Protein AF-A0A8T3YHL1-F1 (afdb_monomer_lite)

Foldseek 3Di:
DDDDDDPPDDPDPDDPDDQLLVQLLVVVVVVDDLVVSLVVVVVVPDDNVSNVVSVVVNVVVVPPPPPPDPPPDDDDDDDDDDDDPDDDDDPPPPDDPPPPDPDPPPPPPPPDDDPPDPPDPPPPCPPPPPVDPPVPPVCPPPPPPPDPPPVVVVVVVVVVVVVVVVVVVVVVVVVVVVVVVVVVVVVVVVVVVVVVVVVVVVVVVVVVVVVVVVVVVVVVVVVVVVVVVVVVVVVVVVVVVVVVVVVVVVVVVVVVVVVVD

Structure (mmCIF, N/CA/C/O backbone):
data_AF-A0A8T3YHL1-F1
#
_entry.id   AF-A0A8T3YHL1-F1
#
loop_
_atom_site.group_PDB
_atom_site.id
_atom_site.type_symbol
_atom_site.label_atom_id
_atom_site.label_alt_id
_atom_site.label_comp_id
_atom_site.label_asym_id
_atom_site.label_entity_id
_atom_site.label_seq_id
_atom_site.pdbx_PDB_ins_code
_atom_site.Cartn_x
_atom_site.Cartn_y
_atom_site.Cartn_z
_atom_site.occupancy
_atom_site.B_iso_or_equiv
_atom_site.auth_seq_id
_atom_site.auth_comp_id
_atom_site.auth_asym_id
_atom_site.auth_atom_id
_atom_site.pdbx_PDB_model_num
ATOM 1 N N . MET A 1 1 ? 35.810 38.792 -7.020 1.00 48.41 1 MET A N 1
ATOM 2 C CA . MET A 1 1 ? 36.649 37.622 -6.676 1.00 48.41 1 MET A CA 1
ATOM 3 C C . MET A 1 1 ? 35.893 36.828 -5.615 1.00 48.41 1 MET A C 1
ATOM 5 O O . MET A 1 1 ? 35.831 37.263 -4.473 1.00 48.41 1 MET A O 1
ATOM 9 N N . VAL A 1 2 ? 35.171 35.777 -6.015 1.00 53.72 2 VAL A N 1
ATOM 10 C CA . VAL A 1 2 ? 34.224 35.053 -5.144 1.00 53.72 2 VAL A CA 1
ATOM 11 C C . VAL A 1 2 ? 34.954 33.883 -4.487 1.00 53.72 2 VAL A C 1
ATOM 13 O O . VAL A 1 2 ? 35.505 33.025 -5.171 1.00 53.72 2 VAL A O 1
ATOM 16 N N . LYS A 1 3 ? 35.004 33.889 -3.153 1.00 55.12 3 LYS A N 1
ATOM 17 C CA . LYS A 1 3 ? 35.671 32.880 -2.323 1.00 55.12 3 LYS A CA 1
ATOM 18 C C . LYS A 1 3 ? 34.711 31.698 -2.152 1.00 55.12 3 LYS A C 1
ATOM 20 O O . LYS A 1 3 ? 33.759 31.793 -1.387 1.00 55.12 3 LYS A O 1
ATOM 25 N N . ILE A 1 4 ? 34.928 30.615 -2.895 1.00 61.75 4 ILE A N 1
ATOM 26 C CA . ILE A 1 4 ? 34.157 29.372 -2.748 1.00 61.75 4 ILE A CA 1
ATOM 27 C C . ILE A 1 4 ? 34.717 28.621 -1.527 1.00 61.75 4 ILE A C 1
ATOM 29 O O . ILE A 1 4 ? 35.906 28.287 -1.534 1.00 61.75 4 ILE A O 1
ATOM 33 N N . PRO A 1 5 ? 33.927 28.372 -0.466 1.00 63.72 5 PRO A N 1
ATOM 34 C CA . PRO A 1 5 ? 34.389 27.592 0.673 1.00 63.72 5 PRO A CA 1
ATOM 35 C C . PRO A 1 5 ? 34.528 26.121 0.266 1.00 63.72 5 PRO A C 1
ATOM 37 O O . PRO A 1 5 ? 33.555 25.442 -0.056 1.00 63.72 5 PRO A O 1
ATOM 40 N N . PHE A 1 6 ? 35.765 25.633 0.273 1.00 59.28 6 PHE A N 1
ATOM 41 C CA . PHE A 1 6 ? 36.099 24.228 0.071 1.00 59.28 6 PHE A CA 1
ATOM 42 C C . PHE A 1 6 ? 35.719 23.453 1.344 1.00 59.28 6 PHE A C 1
ATOM 44 O O . PHE A 1 6 ? 36.400 23.548 2.367 1.00 59.28 6 PHE A O 1
ATOM 51 N N . PHE A 1 7 ? 34.606 22.717 1.304 1.00 64.81 7 PHE A N 1
ATOM 52 C CA . PHE A 1 7 ? 34.182 21.817 2.379 1.00 64.81 7 PHE A CA 1
ATOM 53 C C . PHE A 1 7 ? 35.122 20.599 2.417 1.00 64.81 7 PHE A C 1
ATOM 55 O O . PHE A 1 7 ? 34.924 19.595 1.735 1.00 64.81 7 PHE A O 1
ATOM 62 N N . GLY A 1 8 ? 36.204 20.717 3.189 1.00 51.03 8 GLY A N 1
ATOM 63 C CA . GLY A 1 8 ? 37.138 19.630 3.464 1.00 51.03 8 GLY A CA 1
ATOM 64 C C . GLY A 1 8 ? 36.522 18.623 4.431 1.00 51.03 8 GLY A C 1
ATOM 65 O O . GLY A 1 8 ? 36.625 18.784 5.646 1.00 51.03 8 GLY A O 1
ATOM 66 N N . GLY A 1 9 ? 35.886 17.581 3.893 1.00 59.66 9 GLY A N 1
ATOM 67 C CA . GLY A 1 9 ? 35.421 16.436 4.672 1.00 59.66 9 GLY A CA 1
ATOM 68 C C . GLY A 1 9 ? 36.598 15.743 5.359 1.00 59.66 9 GLY A C 1
ATOM 69 O O . GLY A 1 9 ? 37.463 15.162 4.700 1.00 59.66 9 GLY A O 1
ATOM 70 N N . LYS A 1 10 ? 36.639 15.815 6.694 1.00 55.50 10 LYS A N 1
ATOM 71 C CA . LYS A 1 10 ? 37.531 15.002 7.523 1.00 55.50 10 LYS A CA 1
ATOM 72 C C . LYS A 1 10 ? 37.245 13.533 7.210 1.00 55.50 10 LYS A C 1
ATOM 74 O O . LYS A 1 10 ? 36.166 13.037 7.510 1.00 55.50 10 LYS A O 1
ATOM 79 N N . LYS A 1 11 ? 38.211 12.841 6.604 1.00 54.97 11 LYS A N 1
ATOM 80 C CA . LYS A 1 11 ? 38.193 11.381 6.48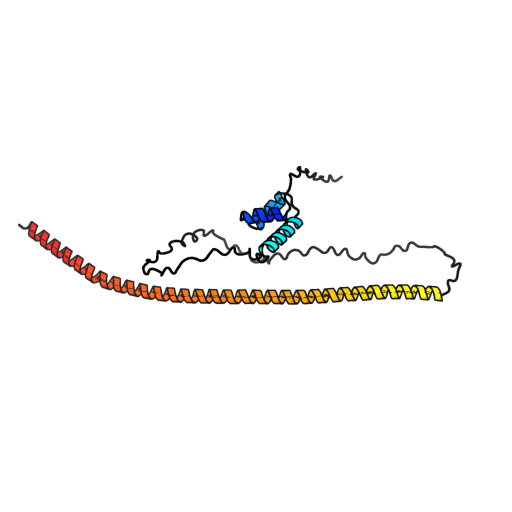6 1.00 54.97 11 LYS A CA 1
ATOM 81 C C . LYS A 1 11 ? 38.409 10.806 7.884 1.00 54.97 11 LYS A C 1
ATOM 83 O O . LYS A 1 11 ? 39.547 10.615 8.308 1.00 54.97 11 LYS A O 1
ATOM 88 N N . GLU A 1 12 ? 37.322 10.615 8.627 1.00 63.09 12 GLU A N 1
ATOM 89 C CA . GLU A 1 12 ? 37.346 9.801 9.837 1.00 63.09 12 GLU A CA 1
ATOM 90 C C . GLU A 1 12 ? 37.870 8.413 9.482 1.00 63.09 12 GLU A C 1
ATOM 92 O O . GLU A 1 12 ? 37.504 7.824 8.461 1.00 63.09 12 GLU A O 1
ATOM 97 N N . LYS A 1 13 ? 38.805 7.935 10.304 1.00 56.91 13 LYS A N 1
ATOM 98 C CA . LYS A 1 13 ? 39.429 6.626 10.155 1.00 56.91 13 LYS A CA 1
ATOM 99 C C . LYS A 1 13 ? 38.308 5.592 10.133 1.00 56.91 13 LYS A C 1
ATOM 101 O O . LYS A 1 13 ? 37.638 5.405 11.144 1.00 56.91 13 LYS A O 1
ATOM 106 N N . GLN A 1 14 ? 38.103 4.963 8.976 1.00 60.28 14 GLN A N 1
ATOM 107 C CA . GLN A 1 14 ? 37.203 3.828 8.811 1.00 60.28 14 GLN A CA 1
ATOM 108 C C . GLN A 1 14 ? 37.658 2.726 9.771 1.00 60.28 14 GLN A C 1
ATOM 110 O O . GLN A 1 14 ? 38.556 1.945 9.464 1.00 60.28 14 GLN A O 1
ATOM 115 N N . GLY A 1 15 ? 37.060 2.696 10.964 1.00 71.69 15 GLY A N 1
ATOM 116 C CA . GLY A 1 15 ? 37.018 1.491 11.778 1.00 71.69 15 GLY A CA 1
ATOM 117 C C . GLY A 1 15 ? 36.403 0.372 10.945 1.00 71.69 15 GLY A C 1
ATOM 118 O O . GLY A 1 15 ? 35.671 0.644 9.997 1.00 71.69 15 GLY A O 1
ATOM 119 N N . PHE A 1 16 ? 36.748 -0.870 11.258 1.00 74.56 16 PHE A N 1
ATOM 120 C CA . PHE A 1 16 ? 36.288 -2.058 10.545 1.00 74.56 16 PHE A CA 1
ATOM 121 C C . PHE A 1 16 ? 34.749 -2.042 10.433 1.00 74.56 16 PHE A C 1
ATOM 123 O O . PHE A 1 16 ? 34.050 -2.323 11.404 1.00 74.56 16 PHE A O 1
ATOM 130 N N . ARG A 1 17 ? 34.221 -1.612 9.279 1.00 84.50 17 ARG A N 1
ATOM 131 C CA . ARG A 1 17 ? 32.778 -1.506 9.037 1.00 84.50 17 ARG A CA 1
ATOM 132 C C . ARG A 1 17 ? 32.277 -2.870 8.592 1.00 84.50 17 ARG A C 1
ATOM 134 O O . ARG A 1 17 ? 32.850 -3.468 7.683 1.00 84.50 17 ARG A O 1
ATOM 141 N N . LEU A 1 18 ? 31.221 -3.351 9.241 1.00 88.88 18 LEU A N 1
ATOM 142 C CA . LEU A 1 18 ? 30.516 -4.544 8.787 1.00 88.88 18 LEU A CA 1
ATOM 143 C C . LEU A 1 18 ? 29.905 -4.282 7.397 1.00 88.88 18 LEU A C 1
ATOM 145 O O . LEU A 1 18 ? 29.584 -3.138 7.071 1.00 88.88 18 LEU A O 1
ATOM 149 N N . PRO A 1 19 ? 29.725 -5.307 6.556 1.00 94.88 19 PRO A N 1
ATOM 150 C CA . PRO A 1 19 ? 28.966 -5.173 5.321 1.00 94.88 19 PRO A CA 1
ATOM 151 C C . PRO A 1 19 ? 27.562 -4.609 5.594 1.00 94.88 19 PRO A C 1
ATOM 153 O O . PRO A 1 19 ? 26.882 -5.041 6.527 1.00 94.88 19 PRO A O 1
ATOM 156 N N . ALA A 1 20 ? 27.097 -3.691 4.740 1.00 95.75 20 ALA A N 1
ATOM 157 C CA . ALA A 1 20 ? 25.764 -3.086 4.830 1.00 95.75 20 ALA A CA 1
ATOM 158 C C . ALA A 1 20 ? 24.614 -4.095 5.100 1.00 95.75 20 ALA A C 1
ATOM 160 O O . ALA A 1 20 ? 23.818 -3.833 6.003 1.00 95.75 20 ALA A O 1
ATOM 161 N N . PRO A 1 21 ? 24.518 -5.260 4.418 1.00 96.50 21 PRO A N 1
ATOM 162 C CA . PRO A 1 21 ? 23.438 -6.221 4.677 1.00 96.50 21 PRO A CA 1
ATOM 163 C C . PRO A 1 21 ? 23.497 -6.868 6.069 1.00 96.50 21 PRO A C 1
ATOM 165 O O . PRO A 1 21 ? 22.456 -7.068 6.694 1.00 96.50 21 PRO A O 1
ATOM 168 N N . GLU A 1 22 ? 24.692 -7.157 6.591 1.00 96.06 22 GLU A N 1
ATOM 169 C CA . GLU A 1 22 ? 24.841 -7.708 7.945 1.00 96.06 22 GLU A CA 1
ATOM 170 C C . GLU A 1 22 ? 24.429 -6.680 9.002 1.00 96.06 22 GLU A C 1
ATOM 172 O O . GLU A 1 22 ? 23.775 -7.023 9.991 1.00 96.06 22 GLU A O 1
ATOM 177 N N . ARG A 1 23 ? 24.744 -5.400 8.760 1.00 96.81 23 ARG A N 1
ATOM 178 C CA . ARG A 1 23 ? 24.351 -4.308 9.654 1.00 96.81 23 ARG A CA 1
ATOM 179 C C . ARG A 1 23 ? 22.832 -4.144 9.720 1.00 96.81 23 ARG A C 1
ATOM 181 O O . ARG A 1 23 ? 22.298 -4.084 10.825 1.00 96.81 23 ARG A O 1
ATOM 188 N N . VAL A 1 24 ? 22.140 -4.155 8.575 1.00 97.00 24 VAL A N 1
ATOM 189 C CA . VAL A 1 24 ? 20.664 -4.114 8.520 1.00 97.00 24 VAL A CA 1
ATOM 190 C C . VAL A 1 24 ? 20.054 -5.285 9.287 1.00 97.00 24 VAL A C 1
ATOM 192 O O . VAL A 1 24 ? 19.163 -5.080 10.108 1.00 97.00 24 VAL A O 1
ATOM 195 N N . SER A 1 25 ? 20.549 -6.508 9.067 1.00 95.88 25 SER A N 1
ATOM 196 C CA . SER A 1 25 ? 20.035 -7.697 9.757 1.00 95.88 25 SER A CA 1
ATOM 197 C C . SER A 1 25 ? 20.226 -7.614 11.274 1.00 95.88 25 SER A C 1
ATOM 199 O O . SER A 1 25 ? 19.349 -8.041 12.026 1.00 95.88 25 SER A O 1
ATOM 201 N N . SER A 1 26 ? 21.350 -7.055 11.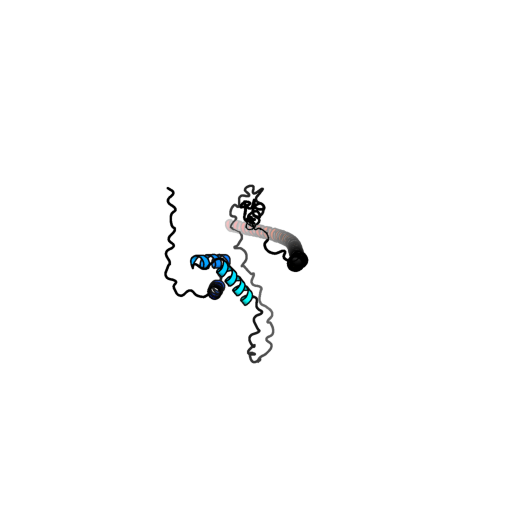731 1.00 96.44 26 SER A N 1
ATOM 202 C CA . SER A 1 26 ? 21.630 -6.855 13.155 1.00 96.44 26 SER A CA 1
ATOM 203 C C . SER A 1 26 ? 20.659 -5.859 13.793 1.00 96.44 26 SER A C 1
ATOM 205 O O . SER A 1 26 ? 20.056 -6.183 14.814 1.00 96.44 26 SER A O 1
ATOM 207 N N . LEU A 1 27 ? 20.454 -4.692 13.170 1.00 97.06 27 LEU A N 1
ATOM 208 C CA . LEU A 1 27 ? 19.543 -3.657 13.680 1.00 97.06 27 LEU A CA 1
ATOM 209 C C . LEU A 1 27 ? 18.074 -4.108 13.621 1.00 97.06 27 LEU A C 1
ATOM 211 O O . LEU A 1 27 ? 17.308 -3.869 14.551 1.00 97.06 27 LEU A O 1
ATOM 215 N N . SER A 1 28 ? 17.695 -4.842 12.572 1.00 96.38 28 SER A N 1
ATOM 216 C CA . SER A 1 28 ? 16.364 -5.447 12.461 1.00 96.38 28 SER A CA 1
ATOM 217 C C . SER A 1 28 ? 16.119 -6.492 13.556 1.00 96.38 28 SER A C 1
ATOM 219 O O . SER A 1 28 ? 15.057 -6.494 14.172 1.00 96.38 28 SER A O 1
ATOM 221 N N . SER A 1 29 ? 17.120 -7.319 13.880 1.00 95.94 29 SER A N 1
ATOM 222 C CA . SER A 1 29 ? 17.025 -8.295 14.981 1.00 95.94 29 SER A CA 1
ATOM 223 C C . SER A 1 29 ? 16.946 -7.632 16.363 1.00 95.94 29 SER A C 1
ATOM 225 O O . SER A 1 29 ? 16.446 -8.242 17.304 1.00 95.94 29 SER A O 1
ATOM 227 N N . GLN A 1 30 ? 17.425 -6.389 16.494 1.00 97.50 30 GLN A N 1
ATOM 228 C CA . GLN A 1 30 ? 17.253 -5.562 17.694 1.00 97.50 30 GLN A CA 1
ATOM 229 C C . GLN A 1 30 ? 15.852 -4.933 17.793 1.00 97.50 30 GLN A C 1
ATOM 231 O O . GLN A 1 30 ? 15.547 -4.309 18.806 1.00 97.50 30 GLN A O 1
ATOM 236 N N . GLY A 1 31 ? 14.999 -5.100 16.776 1.00 96.12 31 GLY A N 1
ATOM 237 C CA . GLY A 1 31 ? 13.641 -4.558 16.749 1.00 96.12 31 GLY A CA 1
ATOM 238 C C . GLY A 1 31 ? 13.550 -3.095 16.314 1.00 96.12 31 GLY A C 1
ATOM 239 O O . GLY A 1 31 ? 12.516 -2.475 16.542 1.00 96.12 31 GLY A O 1
ATOM 240 N N . MET A 1 32 ? 14.599 -2.533 15.700 1.00 97.19 32 MET A N 1
ATOM 241 C CA . MET A 1 32 ? 14.531 -1.177 15.146 1.00 97.19 32 MET A CA 1
ATOM 242 C C . MET A 1 32 ? 13.609 -1.122 13.926 1.00 97.19 32 MET A C 1
ATOM 244 O O . MET A 1 32 ? 13.602 -2.032 13.091 1.00 97.19 32 MET A O 1
ATOM 248 N N . SER A 1 33 ? 12.863 -0.026 13.803 1.00 97.56 33 SER A N 1
ATOM 249 C CA . SER A 1 33 ? 12.045 0.238 12.619 1.00 97.56 33 SER A CA 1
ATOM 250 C C . SER A 1 33 ? 12.921 0.533 11.395 1.00 97.56 33 SER A C 1
ATOM 252 O O . SER A 1 33 ? 14.040 1.032 11.513 1.00 97.56 33 SER A O 1
ATOM 254 N N . GLU A 1 34 ? 12.418 0.263 10.188 1.00 96.19 34 GLU A N 1
ATOM 255 C CA . GLU A 1 34 ? 13.168 0.486 8.940 1.00 96.19 34 GLU A CA 1
ATOM 256 C C . GLU A 1 34 ? 13.676 1.934 8.806 1.00 96.19 34 GLU A C 1
ATOM 258 O O . GLU A 1 34 ? 14.810 2.169 8.389 1.00 96.19 34 GLU A O 1
ATOM 263 N N . ILE A 1 35 ? 12.874 2.911 9.241 1.00 96.94 35 ILE A N 1
ATOM 264 C CA . ILE A 1 35 ? 13.232 4.336 9.221 1.00 96.94 35 ILE A CA 1
ATOM 265 C C . ILE A 1 35 ? 14.423 4.618 10.154 1.00 96.94 35 ILE A C 1
ATOM 267 O O . ILE A 1 35 ? 15.346 5.347 9.776 1.00 96.94 35 ILE A O 1
ATOM 271 N N . GLU A 1 36 ? 14.443 4.019 11.347 1.00 97.56 36 GLU A N 1
ATOM 272 C CA . GLU A 1 36 ? 15.556 4.140 12.299 1.00 97.56 36 GLU A CA 1
ATOM 273 C C . GLU A 1 36 ? 16.823 3.462 11.775 1.00 97.56 36 GLU A C 1
ATOM 275 O O . GLU A 1 36 ? 17.912 4.028 11.892 1.00 97.56 36 GLU A O 1
ATOM 280 N N . ILE A 1 37 ? 16.684 2.304 11.120 1.00 97.56 37 ILE A N 1
ATOM 281 C CA . ILE A 1 37 ? 17.795 1.593 10.474 1.00 97.56 37 ILE A CA 1
ATOM 282 C C . ILE A 1 37 ? 18.436 2.475 9.398 1.00 97.56 37 ILE A C 1
ATOM 284 O O . ILE A 1 37 ? 19.656 2.648 9.390 1.00 97.56 37 ILE A O 1
ATOM 288 N N . ILE A 1 38 ? 17.633 3.085 8.517 1.00 97.31 38 ILE A N 1
ATOM 289 C CA . ILE A 1 38 ? 18.136 3.976 7.459 1.00 97.31 38 ILE A CA 1
ATOM 290 C C . ILE A 1 38 ? 18.897 5.156 8.064 1.00 97.31 38 ILE A C 1
ATOM 292 O O . ILE A 1 38 ? 19.971 5.518 7.573 1.00 97.31 38 ILE A O 1
ATOM 296 N N . LYS A 1 39 ? 18.353 5.761 9.126 1.00 97.56 39 LYS A N 1
ATOM 297 C CA . LYS A 1 39 ? 18.980 6.897 9.807 1.00 97.56 39 LYS A CA 1
ATOM 298 C C . LYS A 1 39 ? 20.314 6.497 10.442 1.00 97.56 39 LYS A C 1
ATOM 300 O O . LYS A 1 39 ? 21.325 7.130 10.146 1.00 97.56 39 LYS A O 1
ATOM 305 N N . SER A 1 40 ? 20.333 5.408 11.212 1.00 96.88 40 SER A N 1
ATOM 306 C CA . SER A 1 40 ? 21.541 4.879 11.857 1.00 96.88 40 SER A CA 1
ATOM 307 C C . SER A 1 40 ? 22.627 4.522 10.835 1.00 96.88 40 SER A C 1
ATOM 309 O O . SER A 1 40 ? 23.785 4.901 11.003 1.00 96.88 40 SER A O 1
ATOM 311 N N . MET A 1 41 ? 22.273 3.888 9.713 1.00 96.81 41 MET A N 1
ATOM 312 C CA . MET A 1 41 ? 23.251 3.572 8.668 1.00 96.81 41 MET A CA 1
ATOM 313 C C . MET A 1 41 ? 23.785 4.818 7.945 1.00 96.81 41 MET A C 1
ATOM 315 O O . MET A 1 41 ? 24.963 4.882 7.589 1.00 96.81 41 MET A O 1
ATOM 319 N N . ARG A 1 42 ? 22.962 5.846 7.731 1.00 95.94 42 ARG A N 1
ATOM 320 C CA . ARG A 1 42 ? 23.456 7.111 7.162 1.00 95.94 42 ARG A CA 1
ATOM 321 C C . ARG A 1 42 ? 24.418 7.821 8.114 1.00 95.94 42 ARG A C 1
ATOM 323 O O . ARG A 1 42 ? 25.422 8.354 7.649 1.00 95.94 42 ARG A O 1
ATOM 330 N N . GLU A 1 43 ? 24.150 7.784 9.420 1.00 96.00 43 GLU A N 1
ATOM 331 C CA . GLU A 1 43 ? 25.041 8.317 10.463 1.00 96.00 43 GLU A CA 1
ATOM 332 C C . GLU A 1 43 ? 26.372 7.550 10.526 1.00 96.00 43 GLU A C 1
ATOM 334 O O . GLU A 1 43 ? 27.433 8.158 10.650 1.00 96.00 43 GLU A O 1
ATOM 339 N N . GLU A 1 44 ? 26.345 6.230 10.323 1.00 93.56 44 GLU A N 1
ATOM 340 C CA . GLU A 1 44 ? 27.548 5.393 10.179 1.00 93.56 44 GLU A CA 1
ATOM 341 C C . GLU A 1 44 ? 28.293 5.623 8.849 1.00 93.56 44 GLU A C 1
ATOM 343 O O . GLU A 1 44 ? 29.410 5.134 8.652 1.00 93.56 44 GLU A O 1
ATOM 348 N N . GLY A 1 45 ? 27.712 6.411 7.941 1.00 93.94 45 GLY A N 1
ATOM 349 C CA . GLY A 1 45 ? 28.318 6.837 6.688 1.00 93.94 45 GLY A CA 1
ATOM 350 C C . GLY A 1 45 ? 28.201 5.819 5.557 1.00 93.94 45 GLY A C 1
ATOM 351 O O . GLY A 1 45 ? 29.111 5.761 4.727 1.00 93.94 45 GLY A O 1
ATOM 352 N N . TYR A 1 46 ? 27.138 5.010 5.534 1.00 96.62 46 TYR A N 1
ATOM 353 C CA . TYR A 1 46 ? 26.763 4.223 4.355 1.00 96.62 46 TYR A CA 1
ATOM 354 C C . TYR A 1 46 ? 26.086 5.112 3.307 1.00 96.62 46 TYR A C 1
ATOM 356 O O . TYR A 1 46 ? 25.360 6.057 3.634 1.00 96.62 46 TYR A O 1
ATOM 364 N N . SER A 1 47 ? 26.309 4.806 2.028 1.00 97.00 47 SER A N 1
ATOM 365 C CA . SER A 1 47 ? 25.647 5.520 0.934 1.00 97.00 47 SER A CA 1
ATOM 366 C C . SER A 1 47 ? 24.141 5.220 0.923 1.00 97.00 47 SER A C 1
ATOM 368 O O . SER A 1 47 ? 23.759 4.070 1.145 1.00 97.00 47 SER A O 1
ATOM 370 N N . PRO A 1 48 ? 23.260 6.186 0.591 1.00 95.44 48 PRO A N 1
ATOM 371 C CA . PRO A 1 48 ? 21.819 5.939 0.488 1.00 95.44 48 PRO A CA 1
ATOM 372 C C . PRO A 1 48 ? 21.458 4.747 -0.410 1.00 95.44 48 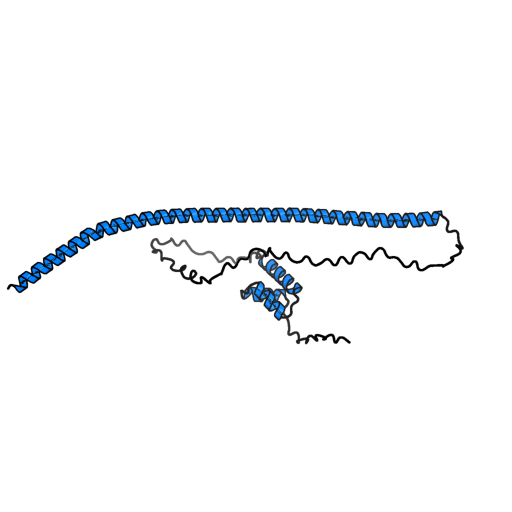PRO A C 1
ATOM 374 O O . PRO A 1 48 ? 20.517 4.017 -0.110 1.00 95.44 48 PRO A O 1
ATOM 377 N N . LEU A 1 49 ? 22.232 4.526 -1.479 1.00 96.50 49 LEU A N 1
ATOM 378 C CA . LEU A 1 49 ? 22.045 3.396 -2.388 1.00 96.50 49 LEU A CA 1
ATOM 379 C C . LEU A 1 49 ? 22.430 2.055 -1.739 1.00 96.50 49 LEU A C 1
ATOM 381 O O . LEU A 1 49 ? 21.739 1.059 -1.934 1.00 96.50 49 LEU A O 1
ATOM 385 N N . GLU A 1 50 ? 23.510 2.028 -0.953 1.00 97.06 50 GLU A N 1
ATOM 386 C CA . GLU A 1 50 ? 23.952 0.824 -0.235 1.00 97.06 50 GLU A CA 1
ATOM 387 C C . GLU A 1 50 ? 22.940 0.415 0.834 1.00 97.06 50 GLU A C 1
ATOM 389 O O . GLU A 1 50 ? 22.663 -0.773 0.989 1.00 97.06 50 GLU A O 1
ATOM 394 N N . VAL A 1 51 ? 22.359 1.395 1.533 1.00 97.25 51 VAL A N 1
ATOM 395 C CA . VAL A 1 51 ? 21.315 1.170 2.541 1.00 97.25 51 VAL A CA 1
ATOM 396 C C . VAL A 1 51 ? 20.072 0.543 1.905 1.00 97.25 51 VAL A C 1
ATOM 398 O O . VAL A 1 51 ? 19.607 -0.491 2.375 1.00 97.25 51 VAL A O 1
ATOM 401 N N . ASP A 1 52 ? 19.572 1.109 0.804 1.00 97.19 52 ASP A N 1
ATOM 402 C CA . ASP A 1 52 ? 18.395 0.577 0.099 1.00 97.19 52 ASP A CA 1
ATOM 403 C C . ASP A 1 52 ? 18.643 -0.842 -0.446 1.00 97.19 52 ASP A C 1
ATOM 405 O O . ASP A 1 52 ? 17.816 -1.744 -0.287 1.00 97.19 52 ASP A O 1
ATOM 409 N N . MET A 1 53 ? 19.824 -1.086 -1.027 1.00 97.75 53 MET A N 1
ATOM 410 C CA . MET A 1 53 ? 20.215 -2.428 -1.470 1.00 97.75 53 MET A CA 1
ATOM 411 C C . MET A 1 53 ? 20.283 -3.430 -0.310 1.00 97.75 53 MET A C 1
ATOM 413 O O . MET A 1 53 ? 19.806 -4.559 -0.451 1.00 97.75 53 MET A O 1
ATOM 417 N N . ALA A 1 54 ? 20.848 -3.026 0.829 1.00 97.50 54 ALA A N 1
ATOM 418 C CA . ALA A 1 54 ? 20.969 -3.867 2.013 1.00 97.50 54 ALA A CA 1
ATOM 419 C C . ALA A 1 54 ? 19.602 -4.208 2.625 1.00 97.50 54 ALA A C 1
ATOM 421 O O . ALA A 1 54 ? 19.367 -5.367 2.968 1.00 97.50 54 ALA A O 1
ATOM 422 N N . ILE A 1 55 ? 18.679 -3.244 2.689 1.00 96.56 55 ILE A N 1
ATOM 423 C CA . ILE A 1 55 ? 17.302 -3.461 3.158 1.00 96.56 55 ILE A CA 1
ATOM 424 C C . ILE A 1 55 ? 16.568 -4.432 2.238 1.00 96.56 55 ILE A C 1
ATOM 426 O O . ILE A 1 55 ? 16.025 -5.434 2.704 1.00 96.56 55 ILE A O 1
ATOM 430 N N . LYS A 1 56 ? 16.632 -4.221 0.919 1.00 96.56 56 LYS A N 1
ATOM 431 C CA . LYS A 1 56 ? 16.039 -5.147 -0.060 1.00 96.56 56 LYS A CA 1
ATOM 432 C C . LYS A 1 56 ? 16.592 -6.560 0.078 1.00 96.56 56 LYS A C 1
ATOM 434 O O . LYS A 1 56 ? 15.841 -7.529 -0.027 1.00 96.56 56 LYS A O 1
ATOM 439 N N . GLN A 1 57 ? 17.894 -6.697 0.323 1.00 95.50 57 GLN A N 1
ATOM 440 C CA . GLN A 1 57 ? 18.525 -7.997 0.529 1.00 95.50 57 GLN A CA 1
ATOM 441 C C . GLN A 1 57 ? 18.079 -8.652 1.844 1.00 95.50 57 GLN A C 1
ATOM 443 O O . GLN A 1 57 ? 17.797 -9.852 1.851 1.00 95.50 57 GLN A O 1
ATOM 448 N N . ALA A 1 58 ? 17.968 -7.886 2.931 1.00 93.81 58 ALA A N 1
ATOM 449 C CA . ALA A 1 58 ? 17.483 -8.378 4.217 1.00 93.81 58 ALA A CA 1
ATOM 450 C C . ALA A 1 58 ? 16.027 -8.860 4.119 1.00 93.81 58 ALA A C 1
ATOM 452 O O . ALA A 1 58 ? 15.737 -9.996 4.488 1.00 93.81 58 ALA A O 1
ATOM 453 N N . VAL A 1 59 ? 15.141 -8.065 3.510 1.00 92.50 59 VAL A N 1
ATOM 454 C CA . VAL A 1 59 ? 13.734 -8.434 3.278 1.00 92.50 59 VAL A CA 1
ATOM 455 C C . VAL A 1 59 ? 13.630 -9.668 2.387 1.00 92.50 59 VAL A C 1
ATOM 457 O O . VAL A 1 59 ? 12.892 -10.597 2.702 1.00 92.50 59 VAL A O 1
ATOM 460 N N . LYS A 1 60 ? 14.417 -9.739 1.306 1.00 94.00 60 LYS A N 1
ATOM 461 C CA . LYS A 1 60 ? 14.454 -10.919 0.431 1.00 94.00 60 LYS A CA 1
ATOM 462 C C . LYS A 1 60 ? 14.906 -12.179 1.173 1.00 94.00 60 LYS A C 1
ATOM 464 O O . LYS A 1 60 ? 14.424 -13.264 0.868 1.00 94.00 60 LYS A O 1
ATOM 469 N N . THR A 1 61 ? 15.825 -12.040 2.125 1.00 89.50 61 THR A N 1
ATOM 470 C CA . THR A 1 61 ? 16.324 -13.160 2.934 1.00 89.50 61 THR A CA 1
ATOM 471 C C . THR A 1 61 ? 15.302 -13.579 3.990 1.00 89.50 61 THR A C 1
ATOM 473 O O . THR A 1 61 ? 15.102 -14.771 4.188 1.00 89.50 61 THR A O 1
ATOM 476 N N . ALA A 1 62 ? 14.608 -12.622 4.612 1.00 85.81 62 ALA A N 1
ATOM 477 C CA . ALA A 1 62 ? 13.543 -12.885 5.579 1.00 85.81 62 ALA A CA 1
ATOM 478 C C . ALA A 1 62 ? 12.292 -13.503 4.929 1.00 85.81 62 ALA A C 1
ATOM 480 O O . ALA A 1 62 ? 11.655 -14.373 5.514 1.00 85.81 62 ALA A O 1
ATOM 481 N N . ALA A 1 63 ? 11.959 -13.079 3.707 1.00 86.75 63 ALA A N 1
ATOM 482 C CA . ALA A 1 63 ? 10.832 -13.595 2.935 1.00 86.75 63 ALA A CA 1
ATOM 483 C C . ALA A 1 63 ? 11.150 -14.897 2.185 1.00 86.75 63 ALA A C 1
ATOM 485 O O . ALA A 1 63 ? 10.236 -15.549 1.677 1.00 86.75 63 ALA A O 1
ATOM 486 N N . ALA A 1 64 ? 12.427 -15.287 2.080 1.00 85.31 64 ALA A N 1
ATOM 487 C CA . ALA A 1 64 ? 12.772 -16.590 1.536 1.00 85.31 64 ALA A CA 1
ATOM 488 C C . ALA A 1 64 ? 12.135 -17.654 2.444 1.00 85.31 64 ALA A C 1
ATOM 490 O O . ALA A 1 64 ? 12.399 -17.635 3.649 1.00 85.31 64 ALA A O 1
ATOM 491 N N . PRO A 1 65 ? 11.291 -18.559 1.903 1.00 69.75 65 PRO A N 1
ATOM 492 C CA . PRO A 1 65 ? 10.596 -19.555 2.702 1.00 69.75 65 PRO A CA 1
ATOM 493 C C . PRO A 1 65 ? 11.659 -20.314 3.469 1.00 69.75 65 PRO A C 1
ATOM 495 O O . PRO A 1 65 ? 12.529 -20.940 2.856 1.00 69.75 65 PRO A O 1
ATOM 498 N N . THR A 1 66 ? 11.640 -20.167 4.794 1.00 59.97 66 THR A N 1
ATOM 499 C CA . THR A 1 66 ? 12.604 -20.792 5.685 1.00 59.97 66 THR A CA 1
ATOM 500 C C . THR A 1 66 ? 12.631 -22.257 5.306 1.00 59.97 66 THR A C 1
ATOM 502 O O . THR A 1 66 ? 11.647 -22.974 5.493 1.00 59.97 66 THR A O 1
ATOM 505 N N . ARG A 1 67 ? 13.720 -22.669 4.647 1.00 53.69 67 ARG A N 1
ATOM 506 C CA . ARG A 1 67 ? 13.908 -24.041 4.191 1.00 53.69 67 ARG A CA 1
ATOM 507 C C . ARG A 1 67 ? 13.647 -24.885 5.434 1.00 53.69 67 ARG A C 1
ATOM 509 O O . ARG A 1 67 ? 14.319 -24.607 6.430 1.00 53.69 67 ARG A O 1
ATOM 516 N N . PRO A 1 68 ? 12.647 -25.787 5.436 1.00 49.97 68 PRO A N 1
ATOM 517 C CA . PRO A 1 68 ? 12.254 -26.484 6.647 1.00 49.97 68 PRO A CA 1
ATOM 518 C C . PRO A 1 68 ? 13.514 -27.131 7.196 1.00 49.97 68 PRO A C 1
ATOM 520 O O . PRO A 1 68 ? 14.096 -28.013 6.559 1.00 49.97 68 PRO A O 1
ATOM 523 N N . LEU A 1 69 ? 13.998 -26.600 8.323 1.00 53.22 69 LEU A N 1
ATOM 524 C CA . LEU A 1 69 ? 15.063 -27.230 9.078 1.00 53.22 69 LEU A CA 1
ATOM 525 C C . LEU A 1 69 ? 14.615 -28.681 9.254 1.00 53.22 69 LEU A C 1
ATOM 527 O O . LEU A 1 69 ? 13.439 -28.886 9.577 1.00 53.22 69 LEU A O 1
ATOM 531 N N . PRO A 1 70 ? 15.477 -29.677 8.977 1.00 52.12 70 PRO A N 1
ATOM 532 C CA . PRO A 1 70 ? 15.121 -31.066 9.194 1.00 52.12 70 PRO A CA 1
ATOM 533 C C . PRO A 1 70 ? 14.615 -31.171 10.626 1.00 52.12 70 PRO A C 1
ATOM 535 O O . PRO A 1 70 ? 15.373 -30.970 11.576 1.00 52.12 70 PRO A O 1
ATOM 538 N N . GLN A 1 71 ? 13.304 -31.389 10.756 1.00 53.09 71 GLN A N 1
ATOM 539 C CA . GLN A 1 71 ? 12.661 -31.646 12.027 1.00 53.09 71 GLN A CA 1
ATOM 540 C C . GLN A 1 71 ? 13.381 -32.861 12.594 1.00 53.09 71 GLN A C 1
ATOM 542 O O . GLN A 1 71 ? 13.188 -33.983 12.125 1.00 53.09 71 GLN A O 1
ATOM 547 N N . GLN A 1 72 ? 14.249 -32.632 13.577 1.00 52.00 72 GLN A N 1
ATOM 548 C CA . GLN A 1 72 ? 14.610 -33.684 14.505 1.00 52.00 72 GLN A CA 1
ATOM 549 C C . GLN A 1 72 ? 13.293 -34.075 15.160 1.00 52.00 72 GLN A C 1
ATOM 551 O O . GLN A 1 72 ? 12.722 -33.298 15.921 1.00 52.00 72 GLN A O 1
ATOM 556 N N . GLN A 1 73 ? 12.754 -35.216 14.737 1.00 42.47 73 GLN A N 1
ATOM 557 C CA . GLN A 1 73 ? 11.521 -35.765 15.269 1.00 42.47 73 GLN A CA 1
ATOM 558 C C . GLN A 1 73 ? 11.721 -35.966 16.775 1.00 42.47 73 GLN A C 1
ATOM 560 O O . GLN A 1 73 ? 12.572 -36.774 17.154 1.00 42.47 73 GLN A O 1
ATOM 565 N N . PRO A 1 74 ? 10.983 -35.257 17.646 1.00 45.81 74 PRO A N 1
ATOM 566 C CA . PRO A 1 74 ? 10.933 -35.641 19.039 1.00 45.81 74 PRO A CA 1
ATOM 567 C C . PRO A 1 74 ? 10.230 -36.996 19.110 1.00 45.81 74 PRO A C 1
ATOM 569 O O . PRO A 1 74 ? 9.111 -37.175 18.622 1.00 45.81 74 PRO A O 1
ATOM 572 N N . THR A 1 75 ? 10.940 -37.968 19.671 1.00 47.09 75 THR A N 1
ATOM 573 C CA . THR A 1 75 ? 10.459 -39.314 19.956 1.00 47.09 75 THR A CA 1
ATOM 574 C C . THR A 1 75 ? 9.110 -39.240 20.664 1.00 47.09 75 THR A C 1
ATOM 576 O O . THR A 1 75 ? 8.960 -38.617 21.711 1.00 47.09 75 THR A O 1
ATOM 579 N N . ARG A 1 76 ? 8.113 -39.865 20.042 1.00 50.16 76 ARG A N 1
ATOM 580 C CA . ARG A 1 76 ? 6.712 -39.874 20.450 1.00 50.16 76 ARG A CA 1
ATOM 581 C C . ARG A 1 76 ? 6.484 -40.975 21.495 1.00 50.16 76 ARG A C 1
ATOM 583 O O . ARG A 1 76 ? 6.342 -42.134 21.125 1.00 50.16 76 ARG A O 1
ATOM 590 N N . GLN A 1 77 ? 6.438 -40.598 22.768 1.00 46.59 77 GLN A N 1
ATOM 591 C CA . GLN A 1 77 ? 5.736 -41.258 23.886 1.00 46.59 77 GLN A CA 1
ATOM 592 C C . GLN A 1 77 ? 5.269 -40.068 24.752 1.00 46.59 77 GLN A C 1
ATOM 594 O O . GLN A 1 77 ? 6.073 -39.183 25.010 1.00 46.59 77 GLN A O 1
ATOM 599 N N . ASP A 1 78 ? 4.011 -39.838 25.126 1.00 47.66 78 ASP A N 1
ATOM 600 C CA . ASP A 1 78 ? 3.001 -40.744 25.676 1.00 47.66 78 ASP A CA 1
ATOM 601 C C . ASP A 1 78 ? 1.612 -40.006 25.707 1.00 47.66 78 ASP A C 1
ATOM 603 O O . ASP A 1 78 ? 1.466 -39.023 24.971 1.00 47.66 78 ASP A O 1
ATOM 607 N N . PRO A 1 79 ? 0.542 -40.444 26.417 1.00 54.69 79 PRO A N 1
ATOM 608 C CA . PRO A 1 79 ? -0.816 -40.476 25.877 1.00 54.69 79 PRO A CA 1
ATOM 609 C C . PRO A 1 79 ? -1.775 -39.391 26.407 1.00 54.69 79 PRO A C 1
ATOM 611 O O . PRO A 1 79 ? -1.621 -38.858 27.496 1.00 54.69 79 PRO A O 1
ATOM 614 N N . PHE A 1 80 ? -2.827 -39.154 25.613 1.00 54.88 80 PHE A N 1
ATOM 615 C CA . PHE A 1 80 ? -4.173 -38.677 25.977 1.00 54.88 80 PHE A CA 1
ATOM 616 C C . PHE A 1 80 ? -4.393 -38.217 27.438 1.00 54.88 80 PHE A C 1
ATOM 618 O O . PHE A 1 80 ? -4.843 -38.989 28.287 1.00 54.88 80 PHE A O 1
ATOM 625 N N . GLU A 1 81 ? -4.232 -36.916 27.686 1.00 42.81 81 GLU A N 1
ATOM 626 C CA . GLU A 1 81 ? -4.847 -36.239 28.830 1.00 42.81 81 GLU A CA 1
ATOM 627 C C . GLU A 1 81 ? -6.187 -35.621 28.404 1.00 42.81 81 GLU A C 1
ATOM 629 O O . GLU A 1 81 ? -6.279 -34.844 27.451 1.00 42.81 81 GLU A O 1
ATOM 634 N N . ARG A 1 82 ? -7.261 -36.025 29.089 1.00 60.53 82 ARG A N 1
ATOM 635 C CA . ARG A 1 82 ? -8.612 -35.480 28.904 1.00 60.53 82 ARG A CA 1
ATOM 636 C C . ARG A 1 82 ? -8.685 -34.052 29.459 1.00 60.53 82 ARG A C 1
ATOM 638 O O . ARG A 1 82 ? -8.134 -33.809 30.531 1.00 60.53 82 ARG A O 1
ATOM 645 N N . PRO A 1 83 ? -9.448 -33.139 28.834 1.00 47.78 83 PRO A N 1
ATOM 646 C CA . PRO A 1 83 ? -9.715 -31.830 29.415 1.00 47.78 83 PRO A CA 1
ATOM 647 C C . PRO A 1 83 ? -10.596 -31.976 30.662 1.00 47.78 83 PRO A C 1
ATOM 649 O O . PRO A 1 83 ? -11.666 -32.587 30.610 1.00 47.78 83 PRO A O 1
ATOM 652 N N . LEU A 1 84 ? -10.150 -31.403 31.780 1.00 55.41 84 LEU A N 1
ATOM 653 C CA . LEU A 1 84 ? -10.945 -31.254 32.997 1.00 55.41 84 LEU A CA 1
ATOM 654 C C . LEU A 1 84 ? -12.037 -30.185 32.792 1.00 55.41 84 LEU A C 1
ATOM 656 O O . LEU A 1 84 ? -11.722 -29.070 32.368 1.00 55.41 84 LEU A O 1
ATOM 660 N N . PRO A 1 85 ? -13.308 -30.473 33.119 1.00 56.75 85 PRO A N 1
ATOM 661 C CA . PRO A 1 85 ? -14.371 -29.479 33.132 1.00 56.75 85 PRO A CA 1
ATOM 662 C C . PRO A 1 85 ? -14.319 -28.681 34.444 1.00 56.75 85 PRO A C 1
ATOM 664 O O . PRO A 1 85 ? -14.342 -29.268 35.523 1.00 56.75 85 PRO A O 1
ATOM 667 N N . GLY A 1 86 ? -14.285 -27.345 34.359 1.00 53.56 86 GLY A N 1
ATOM 668 C CA . GLY A 1 86 ? -14.563 -26.486 35.520 1.00 53.56 86 GLY A CA 1
ATOM 669 C C . GLY A 1 86 ? -13.577 -25.363 35.838 1.00 53.56 86 GLY A C 1
ATOM 670 O O . GLY A 1 86 ? -13.510 -24.966 36.998 1.00 53.56 86 GLY A O 1
ATOM 671 N N . GLN A 1 87 ? -12.834 -24.808 34.874 1.00 58.06 87 GLN A N 1
ATOM 672 C CA . GLN A 1 87 ? -12.169 -23.527 35.139 1.00 58.06 87 GLN A CA 1
ATOM 673 C C . GLN A 1 87 ? -13.162 -22.361 34.984 1.00 58.06 87 GLN A C 1
ATOM 675 O O . GLN A 1 87 ? -13.716 -22.186 33.896 1.00 58.06 87 GLN A O 1
ATOM 680 N N . PRO A 1 88 ? -13.406 -21.555 36.037 1.00 53.19 88 PRO A N 1
ATOM 681 C CA . PRO A 1 88 ? -14.149 -20.313 35.898 1.00 53.19 88 PRO A CA 1
ATOM 682 C C . PRO A 1 88 ? -13.345 -19.348 35.026 1.00 53.19 88 PRO A C 1
ATOM 684 O O . PRO A 1 88 ? -12.160 -19.108 35.265 1.00 53.19 88 PRO A O 1
ATOM 687 N N . PHE A 1 89 ? -14.011 -18.801 34.010 1.00 47.09 89 PHE A N 1
ATOM 688 C CA . PHE A 1 89 ? -13.504 -17.712 33.185 1.00 47.09 89 PHE A CA 1
ATOM 689 C C . PHE A 1 89 ? -12.965 -16.593 34.082 1.00 47.09 89 PHE A C 1
ATOM 691 O O . PHE A 1 89 ? -13.718 -15.961 34.822 1.00 47.09 89 PHE A O 1
ATOM 698 N N . ARG A 1 90 ? -11.656 -16.336 34.008 1.00 57.97 90 ARG A N 1
ATOM 699 C CA . ARG A 1 90 ? -11.094 -15.080 34.504 1.00 57.97 90 ARG A CA 1
ATOM 700 C C . ARG A 1 90 ? -11.433 -13.989 33.485 1.00 57.97 90 ARG A C 1
ATOM 702 O O . ARG A 1 90 ? -11.104 -14.171 32.311 1.00 57.97 90 ARG A O 1
ATOM 709 N N . PRO A 1 91 ? -12.079 -12.882 33.884 1.00 52.53 91 PRO A N 1
ATOM 710 C CA . PRO A 1 91 ? -12.267 -11.746 32.997 1.00 52.53 91 PRO A CA 1
ATOM 711 C C . PRO A 1 91 ? -10.888 -11.208 32.606 1.00 52.53 91 PRO A C 1
ATOM 713 O O . PRO A 1 91 ? -10.043 -10.961 33.465 1.00 52.53 91 PRO A O 1
ATOM 716 N N . MET A 1 92 ? -10.647 -11.051 31.307 1.00 48.12 92 MET A N 1
ATOM 717 C CA . MET A 1 92 ? -9.488 -10.326 30.791 1.00 48.12 92 MET A CA 1
ATOM 718 C C . MET A 1 92 ? -9.652 -8.836 31.121 1.00 48.12 92 MET A C 1
ATOM 720 O O . MET A 1 92 ? -10.221 -8.077 30.343 1.00 48.12 92 MET A O 1
ATOM 724 N N . GLU A 1 93 ? -9.142 -8.410 32.276 1.00 49.34 93 GLU A N 1
ATOM 725 C CA . GLU A 1 93 ? -8.971 -7.000 32.666 1.00 49.34 93 GLU A CA 1
ATOM 726 C C . GLU A 1 93 ? -7.759 -6.339 31.976 1.00 49.34 93 GLU A C 1
ATOM 728 O O . GLU A 1 93 ? -6.994 -5.601 32.588 1.00 49.34 93 GLU A O 1
ATOM 733 N N . TYR A 1 94 ? -7.566 -6.564 30.675 1.00 51.16 94 TYR A N 1
ATOM 734 C CA . TYR A 1 94 ? -6.493 -5.902 29.923 1.00 51.16 94 TYR A CA 1
ATOM 735 C C . TYR A 1 94 ? -6.991 -5.366 28.587 1.00 51.16 94 TYR A C 1
ATOM 737 O O . TYR A 1 94 ? -6.612 -5.860 27.529 1.00 51.16 94 TYR A O 1
ATOM 745 N N . ARG A 1 95 ? -7.836 -4.324 28.626 1.00 47.59 95 ARG A N 1
ATOM 746 C CA . ARG A 1 95 ? -7.970 -3.381 27.498 1.00 47.59 95 ARG A CA 1
ATOM 747 C C . ARG A 1 95 ? -8.644 -2.055 27.864 1.00 47.59 95 ARG A C 1
ATOM 749 O O . ARG A 1 95 ? -9.570 -1.623 27.189 1.00 47.59 95 ARG A O 1
ATOM 756 N N . ARG A 1 96 ? -8.213 -1.402 28.946 1.00 47.91 96 ARG A N 1
ATOM 757 C CA . ARG A 1 96 ? -8.765 -0.089 29.340 1.00 47.91 96 ARG A CA 1
ATOM 758 C C . ARG A 1 96 ? -7.709 0.964 29.691 1.00 47.91 96 ARG A C 1
ATOM 760 O O . ARG A 1 96 ? -7.968 1.822 30.516 1.00 47.91 96 ARG A O 1
ATOM 767 N N . GLN A 1 97 ? -6.527 0.897 29.073 1.00 44.84 97 GLN A N 1
ATOM 768 C CA . GLN A 1 97 ? -5.453 1.888 29.273 1.00 44.84 97 GLN A CA 1
ATOM 769 C C . GLN A 1 97 ? -4.896 2.484 27.966 1.00 44.84 97 GLN A C 1
ATOM 771 O O . GLN A 1 97 ? -3.774 2.960 27.945 1.00 44.84 97 GLN A O 1
ATOM 776 N N . MET A 1 98 ? -5.652 2.477 26.864 1.00 45.97 98 MET A N 1
ATOM 777 C CA . MET A 1 98 ? -5.234 3.173 25.629 1.00 45.97 98 MET A CA 1
ATOM 778 C C . MET A 1 98 ? -6.311 4.116 25.076 1.00 45.97 98 MET A C 1
ATOM 780 O O . MET A 1 98 ? -6.446 4.279 23.870 1.00 45.97 98 MET A O 1
ATOM 784 N N . LEU A 1 99 ? -7.104 4.718 25.962 1.00 47.94 99 LEU A N 1
ATOM 785 C CA . LEU A 1 99 ? -8.025 5.803 25.623 1.00 47.94 99 LEU A CA 1
ATOM 786 C C . LEU A 1 99 ? -7.904 6.878 26.705 1.00 47.94 99 LEU A C 1
ATOM 788 O O . LEU A 1 99 ? -8.754 6.948 27.579 1.00 47.94 99 LEU A O 1
ATOM 792 N N . GLU A 1 100 ? -6.799 7.621 26.703 1.00 48.22 100 GLU A N 1
ATOM 793 C CA . GLU A 1 100 ? -6.675 8.927 27.375 1.00 48.22 100 GLU A CA 1
ATOM 794 C C . GLU A 1 100 ? -5.326 9.566 26.997 1.00 48.22 100 GLU A C 1
ATOM 796 O O . GLU A 1 100 ? -4.456 9.802 27.821 1.00 48.22 100 GLU A O 1
ATOM 801 N N . GLU A 1 101 ? -5.141 9.806 25.703 1.00 47.34 101 GLU A N 1
ATOM 802 C CA . GLU A 1 101 ? -4.315 10.911 25.204 1.00 47.34 101 GLU A CA 1
ATOM 803 C C . GLU A 1 101 ? -5.098 11.490 24.020 1.00 47.34 101 GLU A C 1
ATOM 805 O O . GLU A 1 101 ? -4.823 11.243 22.848 1.00 47.34 101 GLU A O 1
ATOM 810 N N . GLU A 1 102 ? -6.196 12.177 24.356 1.00 41.59 102 GLU A N 1
ATOM 811 C CA . GLU A 1 102 ? -6.790 13.172 23.467 1.00 41.59 102 GLU A CA 1
ATOM 812 C C . GLU A 1 102 ? -5.837 14.367 23.445 1.00 41.59 102 GLU A C 1
ATOM 814 O O . GLU A 1 102 ? -6.015 15.348 24.165 1.00 41.59 102 GLU A O 1
ATOM 819 N N . ASP A 1 103 ? -4.779 14.246 22.648 1.00 39.38 103 ASP A N 1
ATOM 820 C CA . ASP A 1 103 ? -4.049 15.413 22.185 1.00 39.38 103 ASP A CA 1
ATOM 821 C C . ASP A 1 103 ? -4.992 16.175 21.246 1.00 39.38 103 ASP A C 1
ATOM 823 O O . ASP A 1 103 ? -5.541 15.613 20.290 1.00 39.38 103 ASP A O 1
ATOM 827 N N . GLU A 1 104 ? -5.220 17.448 21.562 1.00 41.84 104 GLU A N 1
ATOM 828 C CA . GLU A 1 104 ? -5.978 18.412 20.773 1.00 41.84 104 GLU A CA 1
ATOM 829 C C . GLU A 1 104 ? -5.367 18.541 19.369 1.00 41.84 104 GLU A C 1
ATOM 831 O O . GLU A 1 104 ? -4.621 19.474 19.063 1.00 41.84 104 GLU A O 1
ATOM 836 N N . PHE A 1 105 ? -5.703 17.622 18.463 1.00 39.81 105 PHE A N 1
ATOM 837 C CA . PHE A 1 105 ? -5.397 17.785 17.051 1.00 39.81 105 PHE A CA 1
ATOM 838 C C . PHE A 1 105 ? -6.404 18.768 16.459 1.00 39.81 105 PHE A C 1
ATOM 840 O O . PHE A 1 105 ? -7.450 18.416 15.910 1.00 39.81 105 PHE A O 1
ATOM 847 N N . SER A 1 106 ? -6.082 20.046 16.648 1.00 44.28 106 SER A N 1
ATOM 848 C CA . SER A 1 106 ? -6.698 21.179 15.978 1.00 44.28 106 SER A CA 1
ATOM 849 C C . SER A 1 106 ? -6.770 20.893 14.478 1.00 44.28 106 SER A C 1
ATOM 851 O O . SER A 1 106 ? -5.755 20.867 13.780 1.00 44.28 106 SER A O 1
ATOM 853 N N . PHE A 1 107 ? -7.990 20.665 13.987 1.00 41.56 107 PHE A N 1
ATOM 854 C CA . PHE A 1 107 ? -8.347 20.608 12.570 1.00 41.56 107 PHE A CA 1
ATOM 855 C C . PHE A 1 107 ? -8.201 22.016 11.965 1.00 41.56 107 PHE A C 1
ATOM 857 O O . PHE A 1 107 ? -9.170 22.699 11.627 1.00 41.56 107 PHE A O 1
ATOM 864 N N . GLY A 1 108 ? -6.959 22.485 11.871 1.00 44.66 108 GLY A N 1
ATOM 865 C CA . GLY A 1 108 ? -6.590 23.660 11.106 1.00 44.66 108 GLY A CA 1
ATOM 866 C C . GLY A 1 108 ? -6.661 23.329 9.623 1.00 44.66 108 GLY A C 1
ATOM 867 O O . GLY A 1 108 ? -5.718 22.779 9.080 1.00 44.66 108 GLY A O 1
ATOM 868 N N . ASP A 1 109 ? -7.805 23.631 9.007 1.00 48.75 109 ASP A N 1
ATOM 869 C CA . ASP A 1 109 ? -8.003 23.979 7.591 1.00 48.75 109 ASP A CA 1
ATOM 870 C C . ASP A 1 109 ? -6.879 23.570 6.611 1.00 48.75 109 ASP A C 1
ATOM 872 O O . ASP A 1 109 ? -6.239 24.406 5.977 1.00 48.75 109 ASP A O 1
ATOM 876 N N . GLU A 1 110 ? -6.653 22.265 6.437 1.00 48.62 110 GLU A N 1
ATOM 877 C CA . GLU A 1 110 ? -5.674 21.738 5.478 1.00 48.62 110 GLU A CA 1
ATOM 878 C C . GLU A 1 110 ? -6.333 21.447 4.124 1.00 48.62 110 GLU A C 1
ATOM 880 O O . GLU A 1 110 ? -6.171 20.408 3.479 1.00 48.62 110 GLU A O 1
ATOM 885 N N . ARG A 1 111 ? -7.116 22.420 3.650 1.00 50.34 111 ARG A N 1
ATOM 886 C CA . ARG A 1 111 ? -7.487 22.482 2.242 1.00 50.34 111 ARG A CA 1
ATOM 887 C C . ARG A 1 111 ? -6.233 22.880 1.459 1.00 50.34 111 ARG A C 1
ATOM 889 O O . ARG A 1 111 ? -5.867 24.050 1.448 1.00 50.34 111 ARG A O 1
ATOM 896 N N . LYS A 1 112 ? -5.683 21.920 0.701 1.00 53.81 112 LYS A N 1
ATOM 897 C CA . LYS A 1 112 ? -4.748 22.077 -0.445 1.00 53.81 112 LYS A CA 1
ATOM 898 C C . LYS A 1 112 ? -3.258 21.800 -0.198 1.00 53.81 112 LYS A C 1
ATOM 900 O O . LYS A 1 112 ? -2.413 22.586 -0.625 1.00 53.81 112 LYS A O 1
ATOM 905 N N . ARG A 1 113 ? -2.905 20.611 0.279 1.00 51.38 113 ARG A N 1
ATOM 906 C CA . ARG A 1 113 ? -1.690 19.961 -0.235 1.00 51.38 113 ARG A CA 1
ATOM 907 C C . ARG A 1 113 ? -2.039 18.560 -0.698 1.00 51.38 113 ARG A C 1
ATOM 909 O O . ARG A 1 113 ? -2.262 17.660 0.098 1.00 51.38 113 ARG A O 1
ATOM 916 N N . GLY A 1 114 ? -2.191 18.424 -2.016 1.00 52.84 114 GLY A N 1
ATOM 917 C CA . GLY A 1 114 ? -2.201 17.106 -2.634 1.00 52.84 114 GLY A CA 1
ATOM 918 C C . GLY A 1 114 ? -0.895 16.380 -2.296 1.00 52.84 114 GLY A C 1
ATOM 919 O O . GLY A 1 114 ? 0.084 17.048 -1.962 1.00 52.84 114 GLY A O 1
ATOM 920 N N . PRO A 1 115 ? -0.877 15.041 -2.356 1.00 58.03 115 PRO A N 1
ATOM 921 C CA . PRO A 1 115 ? 0.340 14.274 -2.137 1.00 58.03 115 PRO A CA 1
ATOM 922 C C . PRO A 1 115 ? 1.440 14.842 -3.032 1.00 58.03 115 PRO A C 1
ATOM 924 O O . PRO A 1 115 ? 1.240 14.943 -4.246 1.00 58.03 115 PRO A O 1
ATOM 927 N N . ASP A 1 116 ? 2.553 15.256 -2.421 1.00 53.25 116 ASP A N 1
ATOM 928 C CA . ASP A 1 116 ? 3.755 15.690 -3.125 1.00 53.25 116 ASP A CA 1
ATOM 929 C C . ASP A 1 116 ? 4.209 14.517 -3.996 1.00 53.25 116 ASP A C 1
ATOM 931 O O . ASP A 1 116 ? 4.861 13.574 -3.543 1.00 53.25 116 ASP A O 1
ATOM 935 N N . LEU A 1 117 ? 3.761 14.537 -5.254 1.00 61.50 117 LEU A N 1
ATOM 936 C CA . LEU A 1 117 ? 4.233 13.643 -6.292 1.00 61.50 117 LEU A CA 1
ATOM 937 C C . LEU A 1 117 ? 5.758 13.750 -6.271 1.00 61.50 117 LEU A C 1
ATOM 939 O O . LEU A 1 117 ? 6.260 14.873 -6.368 1.00 61.50 117 LEU A O 1
ATOM 943 N N . PRO A 1 118 ? 6.489 12.629 -6.121 1.00 53.50 118 PRO A N 1
ATOM 944 C CA . PRO A 1 118 ? 7.939 12.662 -6.148 1.00 53.50 118 PRO A CA 1
ATOM 945 C C . PRO A 1 118 ? 8.343 13.403 -7.414 1.00 53.50 118 PRO A C 1
ATOM 947 O O . PRO A 1 118 ? 7.936 13.001 -8.508 1.00 53.50 118 PRO A O 1
ATOM 950 N N . GLU A 1 119 ? 9.062 14.517 -7.244 1.00 44.78 119 GLU A N 1
ATOM 951 C CA . GLU A 1 119 ? 9.596 15.290 -8.355 1.00 44.78 119 GLU A CA 1
ATOM 952 C C . GLU A 1 119 ? 10.319 14.296 -9.254 1.00 44.78 119 GLU A C 1
ATOM 954 O O . GLU A 1 119 ? 11.349 13.725 -8.879 1.00 44.78 119 GLU A O 1
ATOM 959 N N . LEU A 1 120 ? 9.711 14.004 -10.410 1.00 58.03 120 LEU A N 1
ATOM 960 C CA . LEU A 1 120 ? 10.336 13.157 -11.407 1.00 58.03 120 LEU A CA 1
ATOM 961 C C . LEU A 1 120 ? 11.713 13.768 -11.630 1.00 58.03 120 LEU A C 1
ATOM 963 O O . LEU A 1 120 ? 11.773 14.984 -11.840 1.00 58.03 120 LEU A O 1
ATOM 967 N N . PRO A 1 121 ? 12.802 12.980 -11.526 1.00 48.81 121 PRO A N 1
ATOM 968 C CA . PRO A 1 121 ? 14.142 13.510 -11.689 1.00 48.81 121 PRO A CA 1
ATOM 969 C C . PRO A 1 121 ? 14.112 14.276 -12.991 1.00 48.81 121 PRO A C 1
ATOM 971 O O . PRO A 1 121 ? 13.814 13.667 -14.019 1.00 48.81 121 PRO A O 1
ATOM 974 N N . SER A 1 122 ? 14.297 15.598 -12.914 1.00 45.72 122 SER A N 1
ATOM 975 C CA . SER A 1 122 ? 14.282 16.476 -14.072 1.00 45.72 122 SER A CA 1
ATOM 976 C C . SER A 1 122 ? 15.240 15.853 -15.060 1.00 45.72 122 SER A C 1
ATOM 978 O O . SER A 1 122 ? 16.459 15.950 -14.892 1.00 45.72 122 SER A O 1
ATOM 980 N N . ILE A 1 123 ? 14.688 15.115 -16.030 1.00 47.94 123 ILE A N 1
ATOM 981 C CA . ILE A 1 123 ? 15.454 14.558 -17.122 1.00 47.94 123 ILE A CA 1
ATOM 982 C C . ILE A 1 123 ? 15.933 15.829 -17.763 1.00 47.94 123 ILE A C 1
ATOM 984 O O . ILE A 1 123 ? 15.143 16.572 -18.346 1.00 47.94 123 ILE A O 1
ATOM 988 N N . ASN A 1 124 ? 17.199 16.135 -17.509 1.00 43.81 124 ASN A N 1
ATOM 989 C CA . ASN A 1 124 ? 17.882 17.258 -18.082 1.00 43.81 124 ASN A CA 1
ATOM 990 C C . ASN A 1 124 ? 17.982 16.891 -19.559 1.00 43.81 124 ASN A C 1
ATOM 992 O O . ASN A 1 124 ? 18.993 16.364 -20.023 1.00 43.81 124 ASN A O 1
ATOM 996 N N . PHE A 1 125 ? 16.863 17.072 -20.267 1.00 44.41 125 PHE A N 1
ATOM 997 C CA . PHE A 1 125 ? 16.768 17.194 -21.698 1.00 44.41 125 PHE A CA 1
ATOM 998 C C . PHE A 1 125 ? 17.595 18.428 -21.971 1.00 44.41 125 PHE A C 1
ATOM 1000 O O . PHE A 1 125 ? 17.089 19.538 -22.103 1.00 44.41 125 PHE A O 1
ATOM 1007 N N . LYS A 1 126 ? 18.912 18.221 -21.979 1.00 54.19 126 LYS A N 1
ATOM 1008 C CA . LYS A 1 126 ? 19.832 19.085 -22.670 1.00 54.19 126 LYS A CA 1
ATOM 1009 C C . LYS A 1 126 ? 19.207 19.141 -24.056 1.00 54.19 126 LYS A C 1
ATOM 1011 O O . LYS A 1 126 ? 19.148 18.080 -24.692 1.00 54.19 126 LYS A O 1
ATOM 1016 N N . PRO A 1 127 ? 18.600 20.278 -24.446 1.00 58.75 127 PRO A N 1
ATOM 1017 C CA . PRO A 1 127 ? 17.950 20.366 -25.737 1.00 58.75 127 PRO A CA 1
ATOM 1018 C C . PRO A 1 127 ? 18.969 19.826 -26.733 1.00 58.75 127 PRO A C 1
ATOM 1020 O O . PRO A 1 127 ? 20.151 20.186 -26.595 1.00 58.75 127 PRO A O 1
ATOM 1023 N N . PRO A 1 128 ? 18.581 18.883 -27.621 1.00 63.12 128 PRO A N 1
ATOM 1024 C CA . PRO A 1 128 ? 19.494 18.421 -28.652 1.00 63.12 128 PRO A CA 1
ATOM 1025 C C . PRO A 1 128 ? 20.113 19.690 -29.223 1.00 63.12 128 PRO A C 1
ATOM 1027 O O . PRO A 1 128 ? 19.346 20.619 -29.513 1.00 63.12 128 PRO A O 1
ATOM 1030 N N . PRO A 1 129 ? 21.459 19.806 -29.193 1.00 63.06 129 PRO A N 1
ATOM 1031 C CA . PRO A 1 129 ? 22.132 21.048 -29.531 1.00 63.06 129 PRO A CA 1
ATOM 1032 C C . PRO A 1 129 ? 21.466 21.556 -30.802 1.00 63.06 129 PRO A C 1
ATOM 1034 O O . PRO A 1 129 ? 21.308 20.738 -31.718 1.00 63.06 129 PRO A O 1
ATOM 1037 N N . PRO A 1 130 ? 20.950 22.806 -30.804 1.00 60.69 130 PRO A N 1
ATOM 1038 C CA . PRO A 1 130 ? 20.203 23.334 -31.939 1.00 60.69 130 PRO A CA 1
ATOM 1039 C C . PRO A 1 130 ? 21.030 22.979 -33.148 1.00 60.69 130 PRO A C 1
ATOM 1041 O O . PRO A 1 130 ? 22.210 23.333 -33.108 1.00 60.69 130 PRO A O 1
ATOM 1044 N N . PHE A 1 131 ? 20.461 22.171 -34.068 1.00 53.03 131 PHE A N 1
ATOM 1045 C CA . PHE A 1 131 ? 21.172 21.579 -35.206 1.00 53.03 131 PHE A CA 1
ATOM 1046 C C . PHE A 1 131 ? 22.232 22.561 -35.597 1.00 53.03 131 PHE A C 1
ATOM 1048 O O . PHE A 1 131 ? 21.871 23.665 -36.022 1.00 53.03 131 PHE A O 1
ATOM 1055 N N . GLY A 1 132 ? 23.475 22.213 -35.243 1.00 48.53 132 GLY A N 1
ATOM 1056 C CA . GLY A 1 132 ? 24.533 23.189 -35.212 1.00 48.53 132 GLY A CA 1
ATOM 1057 C C . GLY A 1 132 ? 24.428 23.932 -36.521 1.00 48.53 132 GLY A C 1
ATOM 1058 O O . GLY A 1 132 ? 24.441 23.320 -37.592 1.00 48.53 132 GLY A O 1
ATOM 1059 N N . GLN A 1 133 ? 24.369 25.254 -36.434 1.00 49.22 133 GLN A N 1
ATOM 1060 C CA . GLN A 1 133 ? 25.249 26.002 -37.297 1.00 49.22 133 GLN A CA 1
ATOM 1061 C C . GLN A 1 133 ? 26.631 25.418 -36.986 1.00 49.22 133 GLN A C 1
ATOM 1063 O O . GLN A 1 133 ? 27.354 25.920 -36.136 1.00 49.22 133 GLN A O 1
ATOM 1068 N N . HIS A 1 134 ? 26.944 24.254 -37.574 1.00 49.75 134 HIS A N 1
ATOM 1069 C CA . HIS A 1 134 ? 28.289 23.955 -37.962 1.00 49.75 134 HIS A CA 1
ATOM 1070 C C . HIS A 1 134 ? 28.644 25.235 -38.673 1.00 49.75 134 HIS A C 1
ATOM 1072 O O . HIS A 1 134 ? 28.062 25.551 -39.717 1.00 49.75 134 HIS A O 1
ATOM 1078 N N . GLU A 1 135 ? 29.461 26.036 -37.987 1.00 47.81 135 GLU A N 1
ATOM 1079 C CA . GLU A 1 135 ? 30.412 26.891 -38.643 1.00 47.81 135 GLU A CA 1
ATOM 1080 C C . GLU A 1 135 ? 30.797 26.085 -39.868 1.00 47.81 135 GLU A C 1
ATOM 1082 O O . GLU A 1 135 ? 31.392 25.006 -39.781 1.00 47.81 135 GLU A O 1
AT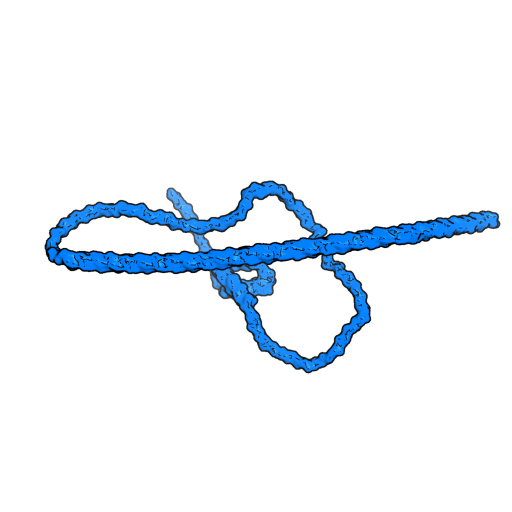OM 1087 N N . ARG A 1 136 ? 30.257 26.522 -41.008 1.00 47.06 136 ARG A N 1
ATOM 1088 C CA . ARG A 1 136 ? 30.854 26.216 -42.279 1.00 47.06 136 ARG A CA 1
ATOM 1089 C C . ARG A 1 136 ? 32.213 26.854 -42.096 1.00 47.06 136 ARG A C 1
ATOM 1091 O O . ARG A 1 136 ? 32.382 28.033 -42.375 1.00 47.06 136 ARG A O 1
ATOM 1098 N N . GLU A 1 137 ? 33.140 26.115 -41.493 1.00 48.78 137 GLU A N 1
ATOM 1099 C CA . GLU A 1 137 ? 34.525 26.287 -41.824 1.00 48.78 137 GLU A CA 1
ATOM 1100 C C . GLU A 1 137 ? 34.478 26.251 -43.338 1.00 48.78 137 GLU A C 1
ATOM 1102 O O . GLU A 1 137 ? 34.070 25.252 -43.943 1.00 48.78 137 GLU A O 1
ATOM 1107 N N . ASP A 1 138 ? 34.697 27.422 -43.926 1.00 46.97 138 ASP A N 1
ATOM 1108 C CA . ASP A 1 138 ? 34.926 27.581 -45.339 1.00 46.97 138 ASP A CA 1
ATOM 1109 C C . ASP A 1 138 ? 36.175 26.753 -45.619 1.00 46.97 138 ASP A C 1
ATOM 1111 O O . ASP A 1 138 ? 37.304 27.243 -45.652 1.00 46.97 138 ASP A O 1
ATOM 1115 N N . ILE A 1 139 ? 35.966 25.447 -45.779 1.00 53.28 139 ILE A N 1
ATOM 1116 C CA . ILE A 1 139 ? 36.899 24.496 -46.338 1.00 53.28 139 ILE A CA 1
ATOM 1117 C C . ILE A 1 139 ? 36.949 24.878 -47.815 1.00 53.28 139 ILE A C 1
ATOM 1119 O O . ILE A 1 139 ? 36.443 24.207 -48.707 1.00 53.28 139 ILE A O 1
ATOM 1123 N N . SER A 1 140 ? 37.604 26.006 -48.074 1.00 50.94 140 SER A N 1
ATOM 1124 C CA . SER A 1 140 ? 38.151 26.395 -49.362 1.00 50.94 140 SER A CA 1
ATOM 1125 C C . SER A 1 140 ? 39.416 25.562 -49.611 1.00 50.94 140 SER A C 1
ATOM 1127 O O . SER A 1 140 ? 40.449 26.046 -50.067 1.00 50.94 140 SER A O 1
ATOM 1129 N N . LEU A 1 141 ? 39.357 24.262 -49.295 1.00 49.94 141 LEU A N 1
ATOM 1130 C CA . LEU A 1 141 ? 40.221 23.269 -49.902 1.00 49.94 141 LEU A CA 1
ATOM 1131 C C . LEU A 1 141 ? 39.667 23.085 -51.303 1.00 49.94 141 LEU A C 1
ATOM 1133 O O . LEU A 1 141 ? 38.823 22.236 -51.579 1.00 49.94 141 LEU A O 1
ATOM 1137 N N . ARG A 1 142 ? 40.180 23.930 -52.193 1.00 49.22 142 ARG A N 1
ATOM 1138 C CA . ARG A 1 142 ? 40.200 23.739 -53.637 1.00 49.22 142 ARG A CA 1
ATOM 1139 C C . ARG A 1 142 ? 41.001 22.464 -53.932 1.00 49.22 142 ARG A C 1
ATOM 1141 O O . ARG A 1 142 ? 42.128 22.508 -54.414 1.00 49.22 142 ARG A O 1
ATOM 1148 N N . HIS A 1 143 ? 40.446 21.318 -53.549 1.00 52.41 143 HIS A N 1
ATOM 1149 C CA . HIS A 1 143 ? 40.851 20.017 -54.038 1.00 52.41 143 HIS A CA 1
ATOM 1150 C C . HIS A 1 143 ? 40.368 19.958 -55.480 1.00 52.41 143 HIS A C 1
ATOM 1152 O O . HIS A 1 143 ? 39.224 19.627 -55.772 1.00 52.41 143 HIS A O 1
ATOM 1158 N N . GLU A 1 144 ? 41.260 20.354 -56.382 1.00 53.62 144 GLU A N 1
ATOM 1159 C CA . GLU A 1 144 ? 41.235 19.870 -57.755 1.00 53.62 144 GLU A CA 1
ATOM 1160 C C . GLU A 1 144 ? 41.074 18.341 -57.697 1.00 53.62 144 GLU A C 1
ATOM 1162 O O . GLU A 1 144 ? 41.949 17.679 -57.122 1.00 53.62 144 GLU A O 1
ATOM 1167 N N . PRO A 1 145 ? 39.975 17.769 -58.222 1.00 54.44 145 PRO A N 1
ATOM 1168 C CA . PRO A 1 145 ? 39.738 16.333 -58.201 1.00 54.44 145 PRO A CA 1
ATOM 1169 C C . PRO A 1 145 ? 40.723 15.657 -59.160 1.00 54.44 145 PRO A C 1
ATOM 1171 O O . PRO A 1 145 ? 40.412 15.342 -60.307 1.00 54.44 145 PRO A O 1
ATOM 1174 N N . LYS A 1 146 ? 41.962 15.456 -58.706 1.00 55.25 146 LYS A N 1
ATOM 1175 C CA . LYS A 1 146 ? 42.965 14.662 -59.413 1.00 55.25 146 LYS A CA 1
ATOM 1176 C C . LYS A 1 146 ? 42.661 13.191 -59.177 1.00 55.25 146 LYS A C 1
ATOM 1178 O O . LYS A 1 146 ? 43.219 12.552 -58.294 1.00 55.25 146 LYS A O 1
ATOM 1183 N N . GLY A 1 147 ? 41.739 12.696 -59.988 1.00 59.06 147 GLY A N 1
ATOM 1184 C CA . GLY A 1 147 ? 41.300 11.313 -60.008 1.00 59.06 147 GLY A CA 1
ATOM 1185 C C . GLY A 1 147 ? 39.789 11.283 -60.076 1.00 59.06 147 GLY A C 1
ATOM 1186 O O . GLY A 1 147 ? 39.116 11.444 -59.063 1.00 59.06 147 GLY A O 1
ATOM 1187 N N . SER A 1 148 ? 39.247 11.084 -61.275 1.00 63.06 148 SER A N 1
ATOM 1188 C CA . SER A 1 148 ? 37.874 10.629 -61.437 1.00 63.06 148 SER A CA 1
ATOM 1189 C C . SER A 1 148 ? 37.780 9.240 -60.809 1.00 63.06 148 SER A C 1
ATOM 1191 O O . SER A 1 148 ? 37.936 8.237 -61.505 1.00 63.06 148 SER A O 1
ATOM 1193 N N . LEU A 1 149 ? 37.577 9.172 -59.489 1.00 62.72 149 LEU A N 1
ATOM 1194 C CA . LEU A 1 149 ? 36.983 7.983 -58.895 1.00 62.72 149 LEU A CA 1
ATOM 1195 C C . LEU A 1 149 ? 35.742 7.701 -59.729 1.00 62.72 149 LEU A C 1
ATOM 1197 O O . LEU A 1 149 ? 34.936 8.606 -59.987 1.00 62.72 149 LEU A O 1
ATOM 1201 N N . ASN A 1 150 ? 35.671 6.489 -60.269 1.00 84.69 150 ASN A N 1
ATOM 1202 C CA . ASN A 1 150 ? 34.591 6.126 -61.161 1.00 84.69 150 ASN A CA 1
ATOM 1203 C C . ASN A 1 150 ? 33.294 6.404 -60.409 1.00 84.69 150 ASN A C 1
ATOM 1205 O O . ASN A 1 150 ? 33.120 5.942 -59.288 1.00 84.69 150 ASN A O 1
ATOM 1209 N N . ARG A 1 151 ? 32.374 7.158 -61.013 1.00 86.94 151 ARG A N 1
ATOM 1210 C CA . ARG A 1 151 ? 31.068 7.481 -60.416 1.00 86.94 151 ARG A CA 1
ATOM 1211 C C . ARG A 1 151 ? 30.377 6.253 -59.796 1.00 86.94 151 ARG A C 1
ATOM 1213 O O . ARG A 1 151 ? 29.722 6.378 -58.772 1.00 86.94 151 ARG A O 1
ATOM 1220 N N . ARG A 1 152 ? 30.608 5.077 -60.385 1.00 88.00 152 ARG A N 1
ATOM 1221 C CA . ARG A 1 152 ? 30.160 3.768 -59.895 1.00 88.00 152 ARG A CA 1
ATOM 1222 C C . ARG A 1 152 ? 30.698 3.405 -58.505 1.00 88.00 152 ARG A C 1
ATOM 1224 O O . ARG A 1 152 ? 29.930 2.931 -57.686 1.00 88.00 152 ARG A O 1
ATOM 1231 N N . GLU A 1 153 ? 31.974 3.656 -58.224 1.00 88.88 153 GLU A N 1
ATOM 1232 C CA . GLU A 1 153 ? 32.592 3.376 -56.917 1.00 88.88 153 GLU A CA 1
ATOM 1233 C C . GLU A 1 153 ? 32.013 4.290 -55.829 1.00 88.88 153 GLU A C 1
ATOM 1235 O O . GLU A 1 153 ? 31.762 3.857 -54.708 1.00 88.88 153 GLU A O 1
ATOM 1240 N N . LEU A 1 154 ? 31.743 5.557 -56.164 1.00 89.81 154 LEU A N 1
ATOM 1241 C CA . LEU A 1 154 ? 31.109 6.490 -55.232 1.00 89.81 154 LEU A CA 1
ATOM 1242 C C . LEU A 1 154 ? 29.638 6.131 -54.973 1.00 89.81 154 LEU A C 1
ATOM 1244 O O . LEU A 1 154 ? 29.181 6.225 -53.834 1.00 89.81 154 LEU A O 1
ATOM 1248 N N . GLU A 1 155 ? 28.906 5.705 -56.005 1.00 92.50 155 GLU A N 1
ATOM 1249 C CA . GLU A 1 155 ? 27.536 5.198 -55.871 1.00 92.50 155 GLU A CA 1
ATOM 1250 C C . GLU A 1 155 ? 27.498 3.944 -54.979 1.00 92.50 155 GLU A C 1
ATOM 1252 O O . GLU A 1 155 ? 26.704 3.908 -54.043 1.00 92.50 155 GLU A O 1
ATOM 1257 N N . GLU A 1 156 ? 28.417 2.992 -55.169 1.00 94.81 156 GLU A N 1
ATOM 1258 C CA . GLU A 1 156 ? 28.517 1.773 -54.351 1.00 94.81 156 GLU A CA 1
ATOM 1259 C C . GLU A 1 156 ? 28.827 2.077 -52.877 1.00 94.81 156 GLU A C 1
ATOM 1261 O O . GLU A 1 156 ? 28.153 1.571 -51.978 1.00 94.81 156 GLU A O 1
ATOM 1266 N N . VAL A 1 157 ? 29.801 2.953 -52.600 1.00 94.56 157 VAL A N 1
ATOM 1267 C CA . VAL A 1 157 ? 30.124 3.359 -51.220 1.00 94.56 157 VAL A CA 1
ATOM 1268 C C . VAL A 1 157 ? 28.943 4.079 -50.571 1.00 94.56 157 VAL A C 1
ATOM 1270 O O . VAL A 1 157 ? 28.634 3.841 -49.401 1.00 94.56 157 VAL A O 1
ATOM 1273 N N . THR A 1 158 ? 28.260 4.944 -51.320 1.00 95.50 158 THR A N 1
ATOM 1274 C CA . THR A 1 158 ? 27.090 5.668 -50.808 1.00 95.50 158 THR A CA 1
ATOM 1275 C C . THR A 1 158 ? 25.947 4.703 -50.499 1.00 95.50 158 THR A C 1
ATOM 1277 O O . THR A 1 158 ? 25.343 4.803 -49.431 1.00 95.50 158 THR A O 1
ATOM 1280 N N . GLU A 1 159 ? 25.680 3.738 -51.380 1.00 97.25 159 GLU A N 1
ATOM 1281 C CA . GLU A 1 159 ? 24.665 2.705 -51.166 1.00 97.25 159 GLU A CA 1
ATOM 1282 C C . GLU A 1 159 ? 24.991 1.840 -49.943 1.00 97.25 159 GLU A C 1
ATOM 1284 O O . GLU A 1 159 ? 24.119 1.625 -49.099 1.00 97.25 159 GLU A O 1
ATOM 1289 N N . ALA A 1 160 ? 26.253 1.434 -49.773 1.00 96.94 160 ALA A N 1
ATOM 1290 C CA . ALA A 1 160 ? 26.685 0.654 -48.617 1.00 96.94 160 ALA A CA 1
ATOM 1291 C C . ALA A 1 160 ? 26.494 1.420 -47.296 1.00 96.94 160 ALA A C 1
ATOM 1293 O O . ALA A 1 160 ? 25.992 0.858 -46.320 1.00 96.94 160 ALA A O 1
ATOM 1294 N N . ILE A 1 161 ? 26.830 2.716 -47.263 1.00 96.69 161 ILE A N 1
ATOM 1295 C CA . ILE A 1 161 ? 26.627 3.568 -46.079 1.00 96.69 161 ILE A CA 1
ATOM 1296 C C . ILE A 1 161 ? 25.136 3.721 -45.774 1.00 96.69 161 ILE A C 1
ATOM 1298 O O . ILE A 1 161 ? 24.729 3.584 -44.619 1.00 96.69 161 ILE A O 1
ATOM 1302 N N . VAL A 1 162 ? 24.312 4.002 -46.788 1.00 97.69 162 VAL A N 1
ATOM 1303 C CA . VAL A 1 162 ? 22.860 4.138 -46.609 1.00 97.69 162 VAL A CA 1
ATOM 1304 C C . VAL A 1 162 ? 22.270 2.832 -46.088 1.00 97.69 162 VAL A C 1
ATOM 1306 O O . VAL A 1 162 ? 21.497 2.859 -45.131 1.00 97.69 162 VAL A O 1
ATOM 1309 N N . GLN A 1 163 ? 22.672 1.690 -46.646 1.00 98.00 163 GLN A N 1
ATOM 1310 C CA . GLN A 1 163 ? 22.183 0.384 -46.222 1.00 98.00 163 GLN A CA 1
ATOM 1311 C C . GLN A 1 163 ? 22.597 0.049 -44.782 1.00 98.00 163 GLN A C 1
ATOM 1313 O O . GLN A 1 163 ? 21.773 -0.445 -44.011 1.00 98.00 163 GLN A O 1
ATOM 1318 N N . ASP A 1 164 ? 23.837 0.348 -44.388 1.00 97.44 164 ASP A N 1
ATOM 1319 C CA . ASP A 1 164 ? 24.310 0.125 -43.018 1.00 97.44 164 ASP A CA 1
ATOM 1320 C C . ASP A 1 164 ? 23.558 1.009 -42.006 1.00 97.44 164 ASP A C 1
ATOM 1322 O O . ASP A 1 164 ? 23.070 0.531 -40.976 1.00 97.44 164 ASP A O 1
ATOM 1326 N N . LYS A 1 165 ? 23.349 2.292 -42.335 1.00 97.69 165 LYS A N 1
ATOM 1327 C CA . LYS A 1 165 ? 22.550 3.206 -41.502 1.00 97.69 165 LYS A CA 1
ATOM 1328 C C . LYS A 1 165 ? 21.088 2.790 -41.418 1.00 97.69 165 LYS A C 1
ATOM 1330 O O . LYS A 1 165 ? 20.509 2.874 -40.336 1.00 97.69 165 LYS A O 1
ATOM 1335 N N . TRP A 1 166 ? 20.511 2.314 -42.518 1.00 98.00 166 TRP A N 1
ATOM 1336 C CA . TRP A 1 166 ? 19.139 1.822 -42.540 1.00 98.00 166 TRP A CA 1
ATOM 1337 C C . TRP A 1 166 ? 18.972 0.594 -41.641 1.00 98.00 166 TRP A C 1
ATOM 1339 O O . TRP A 1 166 ? 18.085 0.573 -40.791 1.00 98.00 166 TRP A O 1
ATOM 1349 N N . ARG A 1 167 ? 19.896 -0.372 -41.715 1.00 97.81 167 ARG A N 1
ATOM 1350 C CA . ARG A 1 167 ? 19.905 -1.546 -40.824 1.00 97.81 167 ARG A CA 1
ATOM 1351 C C . ARG A 1 167 ? 20.070 -1.166 -39.354 1.00 97.81 167 ARG A C 1
ATOM 1353 O O . ARG A 1 167 ? 19.399 -1.729 -38.488 1.00 97.81 167 ARG A O 1
ATOM 1360 N N . ALA A 1 168 ? 20.953 -0.213 -39.051 1.00 95.69 168 ALA A N 1
ATOM 1361 C CA . ALA A 1 168 ? 21.114 0.292 -37.689 1.00 95.69 168 ALA A CA 1
ATOM 1362 C C . ALA A 1 168 ? 19.816 0.939 -37.178 1.00 95.69 168 ALA A C 1
ATOM 1364 O O . ALA A 1 168 ? 19.404 0.686 -36.045 1.00 95.69 168 ALA A O 1
ATOM 1365 N N . PHE A 1 169 ? 19.145 1.721 -38.023 1.00 96.50 169 PHE A N 1
ATOM 1366 C CA . PHE A 1 169 ? 17.873 2.356 -37.698 1.00 96.50 169 PHE A CA 1
ATOM 1367 C C . PHE A 1 169 ? 16.748 1.334 -37.472 1.00 96.50 169 PHE A C 1
ATOM 1369 O O . PHE A 1 169 ? 16.093 1.374 -36.429 1.00 96.50 169 PHE A O 1
ATOM 1376 N N . GLU A 1 170 ? 16.575 0.359 -38.367 1.00 98.12 170 GLU A N 1
ATOM 1377 C CA . GLU A 1 170 ? 15.604 -0.734 -38.204 1.00 98.12 170 GLU A CA 1
ATOM 1378 C C . GLU A 1 170 ? 15.813 -1.486 -36.885 1.00 98.12 170 GLU A C 1
ATOM 1380 O O . GLU A 1 170 ? 14.858 -1.739 -36.147 1.00 98.12 170 GLU A O 1
ATOM 1385 N N . LYS A 1 171 ? 17.073 -1.763 -36.529 1.00 98.19 171 LYS A N 1
ATOM 1386 C CA . LYS A 1 171 ? 17.416 -2.377 -35.242 1.00 98.19 171 LYS A CA 1
ATOM 1387 C C . LYS A 1 171 ? 16.998 -1.506 -34.052 1.00 98.19 171 LYS A C 1
ATOM 1389 O O . LYS A 1 171 ? 16.489 -2.041 -33.069 1.00 98.19 171 LYS A O 1
ATOM 1394 N N . THR A 1 172 ? 17.186 -0.185 -34.122 1.00 97.31 172 THR A N 1
ATOM 1395 C CA . THR A 1 172 ? 16.746 0.722 -33.044 1.00 97.31 172 THR A CA 1
ATOM 1396 C C . THR A 1 172 ? 15.225 0.785 -32.90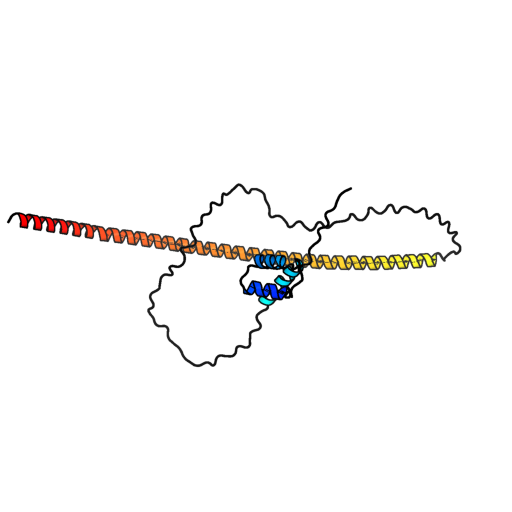9 1.00 97.31 172 THR A C 1
ATOM 1398 O O . THR A 1 172 ? 14.727 0.768 -31.786 1.00 97.31 172 THR A O 1
ATOM 1401 N N . ILE A 1 173 ? 14.478 0.779 -34.020 1.00 97.19 173 ILE A N 1
ATOM 1402 C CA . ILE A 1 173 ? 13.008 0.705 -33.995 1.00 97.19 173 ILE A CA 1
ATOM 1403 C C . ILE A 1 173 ? 12.544 -0.612 -33.374 1.00 97.19 173 ILE A C 1
ATOM 1405 O O . ILE A 1 173 ? 11.636 -0.606 -32.543 1.00 97.19 173 ILE A O 1
ATOM 1409 N N . ALA A 1 174 ? 13.173 -1.730 -33.740 1.00 97.69 174 ALA A N 1
ATOM 1410 C CA . ALA A 1 174 ? 12.832 -3.034 -33.184 1.00 97.69 174 ALA A CA 1
ATOM 1411 C C . ALA A 1 174 ? 13.057 -3.089 -31.661 1.00 97.69 174 ALA A C 1
ATOM 1413 O O . ALA A 1 174 ? 12.171 -3.543 -30.937 1.00 97.69 174 ALA A O 1
ATOM 1414 N N . ASP A 1 175 ? 14.190 -2.575 -31.163 1.00 97.50 175 ASP A N 1
ATOM 1415 C CA . ASP A 1 175 ? 14.464 -2.494 -29.717 1.00 97.50 175 ASP A CA 1
ATOM 1416 C C . ASP A 1 175 ? 13.467 -1.569 -29.001 1.00 97.50 175 ASP A C 1
ATOM 1418 O O . ASP A 1 175 ? 12.937 -1.907 -27.943 1.00 97.50 175 ASP A O 1
ATOM 1422 N N . LEU A 1 176 ? 13.140 -0.419 -29.599 1.00 96.88 176 LEU A N 1
ATOM 1423 C CA . LEU A 1 176 ? 12.168 0.515 -29.032 1.00 96.88 176 LEU A CA 1
ATOM 1424 C C . LEU A 1 176 ? 10.777 -0.120 -28.929 1.00 96.88 176 LEU A C 1
ATOM 1426 O O . LEU A 1 176 ? 10.134 -0.018 -27.884 1.00 96.88 176 LEU A O 1
ATOM 1430 N N . ASN A 1 177 ? 10.332 -0.824 -29.970 1.00 97.25 177 ASN A N 1
ATOM 1431 C CA . ASN A 1 177 ? 9.047 -1.517 -29.960 1.00 97.25 177 ASN A CA 1
ATOM 1432 C C . ASN A 1 177 ? 9.015 -2.644 -28.910 1.00 97.25 177 ASN A C 1
ATOM 1434 O O . ASN A 1 177 ? 8.039 -2.784 -28.173 1.00 97.25 177 ASN A O 1
ATOM 1438 N N . ALA A 1 178 ? 10.109 -3.400 -28.768 1.00 97.88 178 ALA A N 1
ATOM 1439 C CA . ALA A 1 178 ? 10.233 -4.417 -27.725 1.00 97.88 178 ALA A CA 1
ATOM 1440 C C . ALA A 1 178 ? 10.125 -3.809 -26.314 1.00 97.88 178 ALA A C 1
ATOM 1442 O O . ALA A 1 178 ? 9.395 -4.328 -25.467 1.00 97.88 178 ALA A O 1
ATOM 1443 N N . ARG A 1 179 ? 10.784 -2.667 -26.072 1.00 97.56 179 ARG A N 1
ATOM 1444 C CA . ARG A 1 179 ? 10.692 -1.941 -24.794 1.00 97.56 179 ARG A CA 1
ATOM 1445 C C . ARG A 1 179 ? 9.291 -1.400 -24.524 1.00 97.56 179 ARG A C 1
ATOM 1447 O O . ARG A 1 179 ? 8.826 -1.507 -23.392 1.00 97.56 179 ARG A O 1
ATOM 1454 N N . LEU A 1 180 ? 8.612 -0.848 -25.532 1.00 97.12 180 LEU A N 1
ATOM 1455 C CA . LEU A 1 180 ? 7.229 -0.376 -25.393 1.00 97.12 180 LEU A CA 1
ATOM 1456 C C . LEU A 1 180 ? 6.276 -1.524 -25.055 1.00 97.12 180 LEU A C 1
ATOM 1458 O O . LEU A 1 180 ? 5.458 -1.385 -24.151 1.00 97.12 180 LEU A O 1
ATOM 1462 N N . SER A 1 181 ? 6.430 -2.677 -25.706 1.00 98.06 181 SER A N 1
ATOM 1463 C CA . SER A 1 181 ? 5.644 -3.877 -25.401 1.00 98.06 181 SER A CA 1
ATOM 1464 C C . SER A 1 181 ? 5.883 -4.378 -23.968 1.00 98.06 181 SER A C 1
ATOM 1466 O O . SER A 1 181 ? 4.941 -4.676 -23.226 1.00 98.06 181 SER A O 1
ATOM 1468 N N . GLN A 1 182 ? 7.142 -4.380 -23.518 1.00 97.94 182 GLN A N 1
ATOM 1469 C CA . GLN A 1 182 ? 7.484 -4.714 -22.135 1.00 97.94 182 GLN A CA 1
ATOM 1470 C C . GLN A 1 182 ? 6.887 -3.710 -21.135 1.00 97.94 182 GLN A C 1
ATOM 1472 O O . GLN A 1 182 ? 6.426 -4.105 -20.063 1.00 97.94 182 GLN A O 1
ATOM 1477 N N . MET A 1 183 ? 6.892 -2.417 -21.468 1.00 97.44 183 MET A N 1
ATOM 1478 C CA . MET A 1 183 ? 6.309 -1.368 -20.633 1.00 97.44 183 MET A CA 1
ATOM 1479 C C . MET A 1 183 ? 4.786 -1.497 -20.544 1.00 97.44 183 MET A C 1
ATOM 1481 O O . MET A 1 183 ? 4.257 -1.422 -19.440 1.00 97.44 183 MET A O 1
ATOM 1485 N N . ALA A 1 184 ? 4.106 -1.768 -21.661 1.00 97.25 184 ALA A N 1
ATOM 1486 C CA . ALA A 1 184 ? 2.667 -2.027 -21.693 1.00 97.25 184 ALA A CA 1
ATOM 1487 C C . ALA A 1 184 ? 2.301 -3.226 -20.806 1.00 97.25 184 ALA A C 1
ATOM 1489 O O . ALA A 1 184 ? 1.477 -3.099 -19.910 1.00 97.25 184 ALA A O 1
ATOM 1490 N N . THR A 1 185 ? 3.029 -4.339 -20.936 1.00 98.06 185 THR A N 1
ATOM 1491 C CA . THR A 1 185 ? 2.818 -5.531 -20.092 1.00 98.06 185 THR A CA 1
ATOM 1492 C C . THR A 1 185 ? 3.018 -5.229 -18.600 1.00 98.06 185 THR A C 1
ATOM 1494 O O . THR A 1 185 ? 2.299 -5.738 -17.740 1.00 98.06 185 THR A O 1
ATOM 1497 N N . ARG A 1 186 ? 4.008 -4.391 -18.261 1.00 98.19 186 ARG A N 1
ATOM 1498 C CA . ARG A 1 186 ? 4.227 -3.942 -16.877 1.00 98.19 186 ARG A CA 1
ATOM 1499 C C . ARG A 1 186 ? 3.094 -3.052 -16.378 1.00 98.19 186 ARG A C 1
ATOM 1501 O O . ARG A 1 186 ? 2.708 -3.200 -15.223 1.00 98.19 186 ARG A O 1
ATOM 1508 N N . MET A 1 187 ? 2.583 -2.161 -17.221 1.00 97.56 187 MET A N 1
ATOM 1509 C CA . MET A 1 187 ? 1.454 -1.293 -16.896 1.00 97.56 187 MET A CA 1
ATOM 1510 C C . MET A 1 187 ? 0.195 -2.122 -16.629 1.00 97.56 187 MET A C 1
ATOM 1512 O O . MET A 1 187 ? -0.395 -1.974 -15.564 1.00 97.56 187 MET A O 1
ATOM 1516 N N . ASP A 1 188 ? -0.108 -3.101 -17.485 1.00 98.06 188 ASP A N 1
ATOM 1517 C CA . ASP A 1 188 ? -1.230 -4.028 -17.286 1.00 98.06 188 ASP A CA 1
ATOM 1518 C C . ASP A 1 188 ? -1.089 -4.829 -15.980 1.00 98.06 188 ASP A C 1
ATOM 1520 O O . ASP A 1 188 ? -2.048 -5.012 -15.227 1.00 98.06 188 ASP A O 1
ATOM 1524 N N . SER A 1 189 ? 0.129 -5.280 -15.659 1.00 97.75 189 SER A N 1
ATOM 1525 C CA . SER A 1 189 ? 0.404 -5.964 -14.392 1.00 97.75 189 SER A CA 1
ATOM 1526 C C . SER A 1 189 ? 0.222 -5.048 -13.178 1.00 97.75 189 SER A C 1
ATOM 1528 O O . SER A 1 189 ? -0.231 -5.521 -12.133 1.00 97.75 189 SER A O 1
ATOM 1530 N N . MET A 1 190 ? 0.592 -3.768 -13.282 1.00 96.62 190 MET A N 1
ATOM 1531 C CA . MET A 1 190 ? 0.389 -2.785 -12.214 1.00 96.62 190 MET A CA 1
ATOM 1532 C C . MET A 1 190 ? -1.097 -2.467 -12.032 1.00 96.62 190 MET A C 1
ATOM 1534 O O . MET A 1 190 ? -1.571 -2.463 -10.899 1.00 96.62 190 MET A O 1
ATOM 1538 N N . ASP A 1 191 ? -1.847 -2.287 -13.119 1.00 96.94 191 ASP A N 1
ATOM 1539 C CA . ASP A 1 191 ? -3.295 -2.058 -13.075 1.00 96.94 191 ASP A CA 1
ATOM 1540 C C . ASP A 1 191 ? -4.042 -3.261 -12.482 1.00 96.94 191 ASP A C 1
ATOM 1542 O O . ASP A 1 191 ? -4.972 -3.098 -11.682 1.00 96.94 191 ASP A O 1
ATOM 1546 N N . GLY A 1 192 ? -3.585 -4.479 -12.790 1.00 97.75 192 GLY A N 1
ATOM 1547 C CA . GLY A 1 192 ? -4.060 -5.706 -12.156 1.00 97.75 192 GLY A CA 1
ATOM 1548 C C . GLY A 1 192 ? -3.808 -5.724 -10.646 1.00 97.75 192 GLY A C 1
ATOM 1549 O O . GLY A 1 192 ? -4.735 -5.973 -9.873 1.00 97.75 192 GLY A O 1
ATOM 1550 N N . ALA A 1 193 ? -2.587 -5.402 -10.209 1.00 95.81 193 ALA A N 1
ATOM 1551 C CA . ALA A 1 193 ? -2.237 -5.339 -8.789 1.00 95.81 193 ALA A CA 1
ATOM 1552 C C . ALA A 1 193 ? -3.042 -4.261 -8.037 1.00 95.81 193 ALA A C 1
ATOM 1554 O O . ALA A 1 193 ? -3.574 -4.527 -6.960 1.00 95.81 193 ALA A O 1
ATOM 1555 N N . ILE A 1 194 ? -3.206 -3.071 -8.624 1.00 95.88 194 ILE A N 1
ATOM 1556 C CA . ILE A 1 194 ? -4.019 -1.983 -8.055 1.00 95.88 194 ILE A CA 1
ATOM 1557 C C . ILE A 1 194 ? -5.485 -2.411 -7.930 1.00 95.88 194 ILE A C 1
ATOM 1559 O O . ILE A 1 194 ? -6.135 -2.120 -6.926 1.00 95.88 194 ILE A O 1
ATOM 1563 N N . SER A 1 195 ? -6.018 -3.116 -8.928 1.00 97.19 195 SER A N 1
ATOM 1564 C CA . SER A 1 195 ? -7.399 -3.609 -8.898 1.00 97.19 195 SER A CA 1
ATOM 1565 C C . SER A 1 195 ? -7.609 -4.669 -7.816 1.00 97.19 195 SER A C 1
ATOM 1567 O O . SER A 1 195 ? -8.632 -4.646 -7.133 1.00 97.19 195 SER A O 1
ATOM 1569 N N . GLN A 1 196 ? -6.633 -5.560 -7.616 1.00 95.44 196 GLN A N 1
ATOM 1570 C CA . GLN A 1 196 ? -6.663 -6.551 -6.538 1.00 95.44 196 GLN A CA 1
ATOM 1571 C C . GLN A 1 196 ? -6.607 -5.891 -5.159 1.00 95.44 196 GLN A C 1
ATOM 1573 O O . GLN A 1 196 ? -7.433 -6.219 -4.311 1.00 95.44 196 GLN A O 1
ATOM 1578 N N . LEU A 1 197 ? -5.709 -4.921 -4.954 1.00 93.62 197 LEU A N 1
ATOM 1579 C CA . LEU A 1 197 ? -5.611 -4.172 -3.696 1.00 93.62 197 LEU A CA 1
ATOM 1580 C C . LEU A 1 197 ? -6.927 -3.464 -3.357 1.00 93.62 197 LEU A C 1
ATOM 1582 O O . LEU A 1 197 ? -7.453 -3.638 -2.262 1.00 93.62 197 LEU A O 1
ATOM 1586 N N . LYS A 1 198 ? -7.530 -2.771 -4.330 1.00 94.56 198 LYS A N 1
ATOM 1587 C CA . LYS A 1 198 ? -8.853 -2.145 -4.157 1.00 94.56 198 LYS A CA 1
ATOM 1588 C C . LYS A 1 198 ? -9.958 -3.157 -3.839 1.00 94.56 198 LYS A C 1
ATOM 1590 O O . LYS A 1 198 ? -10.949 -2.798 -3.209 1.00 94.56 198 LYS A O 1
ATOM 1595 N N . GLY A 1 199 ? -9.837 -4.393 -4.323 1.00 95.44 199 GLY A N 1
ATOM 1596 C CA . GLY A 1 199 ? -10.763 -5.480 -4.004 1.00 95.44 199 GLY A CA 1
ATOM 1597 C C . GLY A 1 199 ? -10.618 -5.960 -2.560 1.00 95.44 199 GLY A C 1
ATOM 1598 O O . GLY A 1 199 ? -11.621 -6.104 -1.868 1.00 95.44 199 GLY A O 1
ATOM 1599 N N . VAL A 1 200 ? -9.379 -6.152 -2.098 1.00 93.62 200 VAL A N 1
ATOM 1600 C CA . VAL A 1 200 ? -9.076 -6.553 -0.715 1.00 93.62 200 VAL A CA 1
ATOM 1601 C C . VAL A 1 200 ? -9.563 -5.495 0.274 1.00 93.62 200 VAL A C 1
ATOM 1603 O O . VAL A 1 200 ? -10.332 -5.832 1.168 1.00 93.62 200 VAL A O 1
ATOM 1606 N N . GLU A 1 201 ? -9.237 -4.217 0.051 1.00 95.06 201 GLU A N 1
ATOM 1607 C CA . GLU A 1 201 ? -9.689 -3.118 0.919 1.00 95.06 201 GLU A CA 1
ATOM 1608 C C . GLU A 1 201 ? -11.219 -3.053 1.024 1.00 95.06 201 GLU A C 1
ATOM 1610 O O . GLU A 1 201 ? -11.768 -2.860 2.106 1.00 95.06 201 GLU A O 1
ATOM 1615 N N . LYS A 1 202 ? -11.941 -3.251 -0.089 1.00 96.69 202 LYS A N 1
ATOM 1616 C CA . LYS A 1 202 ? -13.412 -3.277 -0.073 1.00 96.69 202 LYS A CA 1
ATOM 1617 C C . LYS A 1 202 ? -13.964 -4.426 0.765 1.00 96.69 202 LYS A C 1
ATOM 1619 O O . LYS A 1 202 ? -14.915 -4.206 1.512 1.00 96.69 202 LYS A O 1
ATOM 1624 N N . ASN A 1 203 ? -13.378 -5.614 0.644 1.00 96.50 203 ASN A N 1
ATOM 1625 C CA . ASN A 1 203 ? -13.807 -6.785 1.403 1.00 96.50 203 ASN A CA 1
ATOM 1626 C C . ASN A 1 203 ? -13.535 -6.606 2.903 1.00 96.50 203 ASN A C 1
ATOM 1628 O O . ASN A 1 203 ? -14.415 -6.881 3.713 1.00 96.50 203 ASN A O 1
ATOM 1632 N N . GLU A 1 204 ? -12.363 -6.081 3.274 1.00 95.50 204 GLU A N 1
ATOM 1633 C CA . GLU A 1 204 ? -12.021 -5.784 4.671 1.00 95.50 204 GLU A CA 1
ATOM 1634 C C . GLU A 1 204 ? -12.951 -4.715 5.268 1.00 95.50 204 GLU A C 1
ATOM 1636 O O . GLU A 1 204 ? -13.443 -4.864 6.387 1.00 95.50 204 GLU A O 1
ATOM 1641 N N . ILE A 1 205 ? -13.265 -3.657 4.510 1.00 95.81 205 ILE A N 1
ATOM 1642 C CA . ILE A 1 205 ? -14.217 -2.624 4.942 1.00 95.81 205 ILE A CA 1
ATOM 1643 C C . ILE A 1 205 ? -15.623 -3.212 5.132 1.00 95.81 205 ILE A C 1
ATOM 1645 O O . ILE A 1 205 ? -16.302 -2.865 6.103 1.00 95.81 205 ILE A O 1
ATOM 1649 N N . GLU A 1 206 ? -16.081 -4.096 4.239 1.00 97.88 206 GLU A N 1
ATOM 1650 C CA . GLU A 1 206 ? -17.358 -4.799 4.422 1.00 97.88 206 GLU A CA 1
ATOM 1651 C C . GLU A 1 206 ? -17.347 -5.708 5.654 1.00 97.88 206 GLU A C 1
ATOM 1653 O O . GLU A 1 206 ? -18.313 -5.700 6.417 1.00 97.88 206 GLU A O 1
ATOM 1658 N N . GLU A 1 207 ? -16.262 -6.442 5.899 1.00 97.56 207 GLU A N 1
ATOM 1659 C CA . GLU A 1 207 ? -16.119 -7.300 7.077 1.00 97.56 207 GLU A CA 1
ATOM 1660 C C . GLU A 1 207 ? -16.170 -6.486 8.377 1.00 97.56 207 GLU A C 1
ATOM 1662 O O . GLU A 1 207 ? -16.936 -6.816 9.288 1.00 97.56 207 GLU A O 1
ATOM 1667 N N . ILE A 1 208 ? -15.437 -5.370 8.445 1.00 97.12 208 ILE A N 1
ATOM 1668 C CA . ILE A 1 208 ? -15.464 -4.452 9.592 1.00 97.12 208 ILE A CA 1
ATOM 1669 C C . ILE A 1 208 ? -16.872 -3.885 9.788 1.00 97.12 208 ILE A C 1
ATOM 1671 O O . ILE A 1 208 ? -17.379 -3.855 10.911 1.00 97.12 208 ILE A O 1
ATOM 1675 N N . LYS A 1 209 ? -17.541 -3.468 8.708 1.00 97.88 209 LYS A N 1
ATOM 1676 C CA . LYS A 1 209 ? -18.913 -2.948 8.769 1.00 97.88 209 LYS A CA 1
ATOM 1677 C C . LYS A 1 209 ? -19.895 -3.996 9.297 1.00 97.88 209 LYS A C 1
ATOM 1679 O O . LYS A 1 209 ? -20.743 -3.664 10.127 1.00 97.88 209 LYS A O 1
ATOM 1684 N N . ASN A 1 210 ? -19.761 -5.245 8.859 1.00 98.12 210 ASN A N 1
ATOM 1685 C CA . ASN A 1 210 ? -20.577 -6.359 9.337 1.00 98.12 210 ASN A CA 1
ATOM 1686 C C . ASN A 1 210 ? -20.304 -6.649 10.819 1.00 98.12 210 ASN A C 1
ATOM 1688 O O . ASN A 1 210 ? -21.244 -6.775 11.599 1.00 98.12 210 ASN A O 1
ATOM 1692 N N . SER A 1 211 ? -19.033 -6.657 11.229 1.00 97.88 211 SER A N 1
ATOM 1693 C CA . SER A 1 211 ? -18.621 -6.825 12.627 1.00 97.88 211 SER A CA 1
ATOM 1694 C C . SER A 1 211 ? -19.204 -5.732 13.535 1.00 97.88 211 SER A C 1
ATOM 1696 O O . SER A 1 211 ? -19.811 -6.033 14.563 1.00 97.88 211 SER A O 1
ATOM 1698 N N . ILE A 1 212 ? -19.134 -4.461 13.117 1.00 97.88 212 ILE A N 1
ATOM 1699 C CA . ILE A 1 212 ? -19.770 -3.332 13.819 1.00 97.88 212 ILE A CA 1
ATOM 1700 C C . ILE A 1 212 ? -21.290 -3.527 13.923 1.00 97.88 212 ILE A C 1
ATOM 1702 O O . ILE A 1 212 ? -21.873 -3.234 14.968 1.00 97.88 212 ILE A O 1
ATOM 1706 N N . GLY A 1 213 ? -21.935 -4.034 12.867 1.00 98.06 213 GLY A N 1
ATOM 1707 C CA . GLY A 1 213 ? -23.356 -4.386 12.877 1.00 98.06 213 GLY A CA 1
ATOM 1708 C C . GLY A 1 213 ? -23.694 -5.405 13.968 1.00 98.06 213 GLY A C 1
ATOM 1709 O O . GLY A 1 213 ? -24.575 -5.150 14.789 1.00 98.06 213 GLY A O 1
ATOM 1710 N N . THR A 1 214 ? -22.930 -6.495 14.040 1.00 98.06 214 THR A N 1
ATOM 1711 C CA . THR A 1 214 ? -23.080 -7.543 15.062 1.00 98.06 214 THR A CA 1
ATOM 1712 C C . THR A 1 214 ? -22.848 -7.008 16.477 1.00 98.06 214 THR A C 1
ATOM 1714 O O . THR A 1 214 ? -23.616 -7.311 17.390 1.00 98.06 214 THR A O 1
ATOM 1717 N N . TYR A 1 215 ? -21.830 -6.164 16.685 1.00 98.19 215 TYR A N 1
ATOM 1718 C CA . TYR A 1 215 ? -21.599 -5.534 17.990 1.00 98.19 215 TYR A CA 1
ATOM 1719 C C . TYR A 1 215 ? -22.744 -4.610 18.393 1.00 98.19 215 TYR A C 1
ATOM 1721 O O . TYR A 1 215 ? -23.156 -4.615 19.551 1.00 98.19 215 TYR A O 1
ATOM 1729 N N . ARG A 1 216 ? -23.291 -3.837 17.450 1.00 98.31 216 ARG A N 1
ATOM 1730 C CA . ARG A 1 216 ? -24.443 -2.971 17.708 1.00 98.31 216 ARG A CA 1
ATOM 1731 C C . ARG A 1 216 ? -25.672 -3.781 18.117 1.00 98.31 216 ARG A C 1
ATOM 1733 O O . ARG A 1 216 ? -26.369 -3.385 19.047 1.00 98.31 216 ARG A O 1
ATOM 1740 N N . GLU A 1 217 ? -25.921 -4.908 17.458 1.00 98.50 217 GLU A N 1
ATOM 1741 C CA . GLU A 1 217 ? -27.003 -5.828 17.821 1.00 98.50 217 GLU A CA 1
ATOM 1742 C C . GLU A 1 217 ? -26.791 -6.429 19.219 1.00 98.50 217 GLU A C 1
ATOM 1744 O O . GLU A 1 217 ? -27.693 -6.370 20.054 1.00 98.50 217 GLU A O 1
ATOM 1749 N N . SER A 1 218 ? -25.575 -6.892 19.523 1.00 98.31 218 SER A N 1
ATOM 1750 C CA . SER A 1 218 ? -25.220 -7.423 20.845 1.00 98.31 218 SER A CA 1
ATOM 1751 C C . SER A 1 218 ? -25.361 -6.382 21.964 1.00 98.31 218 SER A C 1
ATOM 1753 O O . SER A 1 218 ? -25.887 -6.692 23.034 1.00 98.31 218 SER A O 1
ATOM 1755 N N . ILE A 1 219 ? -24.953 -5.130 21.722 1.00 97.88 219 ILE A N 1
ATOM 1756 C CA . ILE A 1 219 ? -25.136 -4.025 22.674 1.00 97.88 219 ILE A CA 1
ATOM 1757 C C . ILE A 1 219 ? -26.624 -3.746 22.890 1.00 97.88 219 ILE A C 1
ATOM 1759 O O . ILE A 1 219 ? -27.043 -3.580 24.032 1.00 97.88 219 ILE A O 1
ATOM 1763 N N . ASN A 1 220 ? -27.434 -3.733 21.829 1.00 98.38 220 ASN A N 1
ATOM 1764 C CA . ASN A 1 220 ? -28.878 -3.532 21.957 1.00 98.38 220 ASN A CA 1
ATOM 1765 C C . ASN A 1 220 ? -29.537 -4.652 22.778 1.00 98.38 220 ASN A C 1
ATOM 1767 O O . ASN A 1 220 ? -30.367 -4.374 23.643 1.00 98.38 220 ASN A O 1
ATOM 1771 N N . GLU A 1 221 ? -29.142 -5.908 22.557 1.00 98.31 221 GLU A N 1
ATOM 1772 C CA . GLU A 1 221 ? -29.632 -7.045 23.342 1.00 98.31 221 GLU A CA 1
ATOM 1773 C C . GLU A 1 221 ? -29.224 -6.928 24.820 1.00 98.31 221 GLU A C 1
ATOM 1775 O O . GLU A 1 221 ? -30.035 -7.153 25.722 1.00 98.31 221 GLU A O 1
ATOM 1780 N N . MET A 1 222 ? -27.974 -6.540 25.084 1.00 98.19 222 MET A N 1
ATOM 1781 C CA . MET A 1 222 ? -27.472 -6.333 26.440 1.00 98.19 222 MET A CA 1
ATOM 1782 C C . MET A 1 222 ? -28.194 -5.185 27.148 1.00 98.19 222 MET A C 1
ATOM 1784 O O . MET A 1 222 ? -28.566 -5.345 28.308 1.00 98.19 222 MET A O 1
ATOM 1788 N N . SER A 1 223 ? -28.450 -4.071 26.459 1.00 97.75 223 SER A N 1
ATOM 1789 C CA . SER A 1 223 ? -29.248 -2.960 26.988 1.00 97.75 223 SER A CA 1
ATOM 1790 C C . SER A 1 223 ? -30.654 -3.424 27.373 1.00 97.75 223 SER A C 1
ATOM 1792 O O . SER A 1 223 ? -31.088 -3.164 28.491 1.00 97.75 223 SER A O 1
ATOM 1794 N N . GLY A 1 224 ? -31.325 -4.218 26.530 1.00 97.94 224 GLY A N 1
ATOM 1795 C CA . GLY A 1 224 ? -32.642 -4.780 26.860 1.00 97.94 224 GLY A CA 1
ATOM 1796 C C . GLY A 1 224 ? -32.620 -5.737 28.063 1.00 97.94 224 GLY A C 1
ATOM 1797 O O . GLY A 1 224 ? -33.516 -5.714 28.916 1.00 97.94 224 GLY A O 1
ATOM 1798 N N . LYS A 1 225 ? -31.569 -6.560 28.191 1.00 98.12 225 LYS A N 1
ATOM 1799 C CA . LYS A 1 225 ? -31.352 -7.394 29.388 1.00 98.12 225 LYS A CA 1
ATOM 1800 C C . LYS A 1 225 ? -31.112 -6.535 30.628 1.00 98.12 225 LYS A C 1
ATOM 1802 O O . LYS A 1 225 ? -31.660 -6.838 31.685 1.00 98.12 225 LYS A O 1
ATOM 1807 N N . MET A 1 226 ? -30.330 -5.466 30.504 1.00 98.25 226 MET A N 1
ATOM 1808 C CA . MET A 1 226 ? -30.017 -4.561 31.605 1.00 98.25 226 MET A CA 1
ATOM 1809 C C . MET A 1 226 ? -31.254 -3.799 32.084 1.00 98.25 226 MET A C 1
ATOM 1811 O O . MET A 1 226 ? -31.478 -3.741 33.289 1.00 98.25 226 MET A O 1
ATOM 1815 N N . GLU A 1 227 ? -32.111 -3.330 31.177 1.00 98.12 227 GLU A N 1
ATOM 1816 C CA . GLU A 1 227 ? -33.417 -2.744 31.516 1.00 98.12 227 GLU A CA 1
ATOM 1817 C C . GLU A 1 227 ? -34.318 -3.747 32.255 1.00 98.12 227 GLU A C 1
ATOM 1819 O O . GLU A 1 227 ? -34.972 -3.412 33.246 1.00 98.12 227 GLU A O 1
ATOM 1824 N N . SER A 1 228 ? -34.322 -5.010 31.816 1.00 98.50 228 SER A N 1
ATOM 1825 C CA . SER A 1 228 ? -35.084 -6.077 32.475 1.00 98.50 228 SER A CA 1
ATOM 1826 C C . SER A 1 228 ? -34.565 -6.365 33.889 1.00 98.50 228 SER A C 1
ATOM 1828 O O . SER A 1 228 ? -35.359 -6.531 34.818 1.00 98.50 228 SER A O 1
ATOM 1830 N N . ILE A 1 229 ? -33.239 -6.383 34.071 1.00 98.19 229 ILE A N 1
ATOM 1831 C CA . ILE A 1 229 ? -32.590 -6.537 35.381 1.00 98.19 229 ILE A CA 1
ATOM 1832 C C . ILE A 1 229 ? -32.893 -5.333 36.273 1.00 98.19 229 ILE A C 1
ATOM 1834 O O . ILE A 1 229 ? -33.242 -5.516 37.437 1.00 98.19 229 ILE A O 1
ATOM 1838 N N . GLU A 1 230 ? -32.807 -4.113 35.744 1.00 98.06 230 GLU A N 1
ATOM 1839 C CA . GLU A 1 230 ? -33.132 -2.891 36.480 1.00 98.06 230 GLU A CA 1
ATOM 1840 C C . GLU A 1 230 ? -34.579 -2.926 36.984 1.00 98.06 230 GLU A C 1
ATOM 1842 O O . GLU A 1 230 ? -34.842 -2.630 38.152 1.00 98.06 230 GLU A O 1
ATOM 1847 N N . LYS A 1 231 ? -35.516 -3.350 36.130 1.00 98.38 231 LYS A N 1
ATOM 1848 C CA . LYS A 1 231 ? -36.922 -3.515 36.501 1.00 98.38 231 LYS A CA 1
ATOM 1849 C C . LYS A 1 231 ? -37.100 -4.566 37.599 1.00 98.38 231 LYS A C 1
ATOM 1851 O O . LYS A 1 231 ? -37.714 -4.267 38.619 1.00 98.38 231 LYS A O 1
ATOM 1856 N N . ALA A 1 232 ? -36.504 -5.749 37.446 1.00 98.00 232 ALA A N 1
ATOM 1857 C CA . ALA A 1 232 ? -36.562 -6.801 38.464 1.00 98.00 232 ALA A CA 1
ATOM 1858 C C . ALA A 1 232 ? -35.955 -6.348 39.805 1.00 98.00 232 ALA A C 1
ATOM 1860 O O . ALA A 1 232 ? -36.485 -6.642 40.878 1.00 98.00 232 ALA A O 1
ATOM 1861 N N . MET A 1 233 ? -34.863 -5.583 39.755 1.00 97.25 233 MET A N 1
ATOM 1862 C CA . MET A 1 233 ? -34.214 -5.031 40.938 1.00 97.25 233 MET A CA 1
ATOM 1863 C C . MET A 1 233 ? -35.113 -3.998 41.630 1.00 97.25 233 MET A C 1
ATOM 1865 O O . MET A 1 233 ? -35.300 -4.094 42.843 1.00 97.25 233 MET A O 1
ATOM 1869 N N . LYS A 1 234 ? -35.740 -3.078 40.883 1.00 97.69 234 LYS A N 1
ATOM 1870 C CA . LYS A 1 234 ? -36.731 -2.113 41.405 1.00 97.69 234 LYS A CA 1
ATOM 1871 C C . LYS A 1 234 ? -37.935 -2.806 42.050 1.00 97.69 234 LYS A C 1
ATOM 1873 O O . LYS A 1 234 ? -38.331 -2.437 43.162 1.00 97.69 234 LYS A O 1
ATOM 1878 N N . ASP A 1 235 ? -38.462 -3.833 41.389 1.00 98.06 235 ASP A N 1
ATOM 1879 C CA . ASP A 1 235 ? -39.592 -4.625 41.876 1.00 98.06 235 ASP A CA 1
ATOM 1880 C C . ASP A 1 235 ? -39.232 -5.390 43.162 1.00 98.06 235 ASP A C 1
ATOM 1882 O O . ASP A 1 235 ? -40.061 -5.485 44.065 1.00 98.06 235 ASP A O 1
ATOM 1886 N N . SER A 1 236 ? -37.987 -5.867 43.304 1.00 97.31 236 SER A N 1
ATOM 1887 C CA . SER A 1 236 ? -37.523 -6.556 44.523 1.00 97.31 236 SER A CA 1
ATOM 1888 C C . SER A 1 236 ? -37.165 -5.610 45.680 1.00 97.31 236 SER A C 1
ATOM 1890 O O . SER A 1 236 ? -37.400 -5.933 46.847 1.00 97.31 236 SER A O 1
ATOM 1892 N N . LEU A 1 237 ? -36.622 -4.424 45.380 1.00 96.81 237 LEU A N 1
ATOM 1893 C CA . LEU A 1 237 ? -36.185 -3.458 46.391 1.00 96.81 237 LEU A CA 1
ATOM 1894 C C . LEU A 1 237 ? -37.365 -2.777 47.079 1.00 96.81 237 LEU A C 1
ATOM 1896 O O . LEU A 1 237 ? -37.298 -2.481 48.269 1.00 96.81 237 LEU A O 1
ATOM 1900 N N . THR A 1 238 ? -38.460 -2.549 46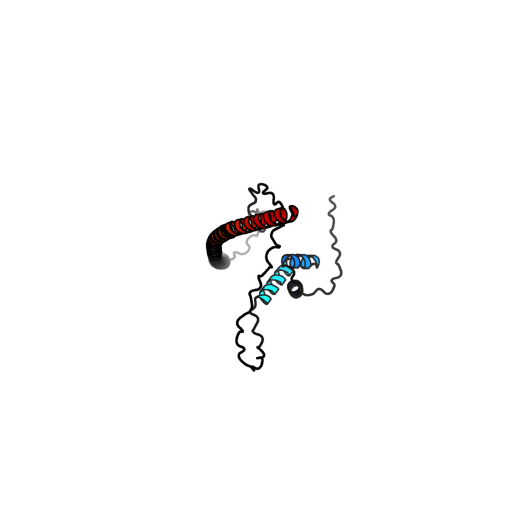.357 1.00 96.12 238 THR A N 1
ATOM 1901 C CA . THR A 1 238 ? -39.645 -1.869 46.894 1.00 96.12 238 THR A CA 1
ATOM 1902 C C . THR A 1 238 ? -40.260 -2.592 48.110 1.00 96.12 238 THR A C 1
ATOM 1904 O O . THR A 1 238 ? -40.384 -1.953 49.160 1.00 96.12 238 THR A O 1
ATOM 1907 N N . PRO A 1 239 ? -40.599 -3.898 48.060 1.00 96.50 239 PRO A N 1
ATOM 1908 C CA . PRO A 1 239 ? -41.108 -4.620 49.226 1.00 96.50 239 PRO A CA 1
ATOM 1909 C C . PRO A 1 239 ? -40.052 -4.744 50.331 1.00 96.50 239 PRO A C 1
ATOM 1911 O O . PRO A 1 239 ? -40.402 -4.659 51.503 1.00 96.50 239 PRO A O 1
ATOM 1914 N N . MET A 1 240 ? -38.760 -4.857 49.997 1.00 95.25 240 MET A N 1
ATOM 1915 C CA . MET A 1 240 ? -37.688 -4.899 51.002 1.00 95.25 240 MET A CA 1
ATOM 1916 C C . MET A 1 240 ? -37.572 -3.578 51.781 1.00 95.25 240 MET A C 1
ATOM 1918 O O . MET A 1 240 ? -37.417 -3.566 52.999 1.00 95.25 240 MET A O 1
ATOM 1922 N N . LEU A 1 241 ? -37.705 -2.438 51.103 1.00 96.69 241 LEU A N 1
ATOM 1923 C CA . LEU A 1 241 ? -37.750 -1.132 51.760 1.00 96.69 241 LEU A CA 1
ATOM 1924 C C . LEU A 1 241 ? -39.003 -0.978 52.636 1.00 96.69 241 LEU A C 1
ATOM 1926 O O . LEU A 1 241 ? -38.940 -0.344 53.691 1.00 96.69 241 LEU A O 1
ATOM 1930 N N . GLN A 1 242 ? -40.131 -1.571 52.237 1.00 96.31 242 GLN A N 1
ATOM 1931 C CA . GLN A 1 242 ? -41.348 -1.603 53.053 1.00 96.31 242 GLN A CA 1
ATOM 1932 C C . GLN A 1 242 ? -41.183 -2.483 54.301 1.00 96.31 242 GLN A C 1
ATOM 1934 O O . GLN A 1 242 ? -41.572 -2.052 55.389 1.00 96.31 242 GLN A O 1
ATOM 1939 N N . THR A 1 243 ? -40.564 -3.664 54.187 1.00 97.19 243 THR A N 1
ATOM 1940 C CA . THR A 1 243 ? -40.300 -4.534 55.346 1.00 97.19 243 THR A CA 1
ATOM 1941 C C . THR A 1 243 ? -39.320 -3.888 56.318 1.00 97.19 243 THR A C 1
ATOM 1943 O O . THR A 1 243 ? -39.578 -3.895 57.519 1.00 97.19 243 THR A O 1
ATOM 1946 N N . LEU A 1 244 ? -38.255 -3.244 55.827 1.00 96.50 244 LEU A N 1
ATOM 1947 C CA . LEU A 1 244 ? -37.310 -2.500 56.667 1.00 96.50 244 LEU A CA 1
ATOM 1948 C C . LEU A 1 244 ? -37.980 -1.337 57.415 1.00 96.50 244 LEU A C 1
ATOM 1950 O O . LEU A 1 244 ? -37.694 -1.134 58.595 1.00 96.50 244 LEU A O 1
ATOM 1954 N N . ARG A 1 245 ? -38.897 -0.596 56.774 1.00 96.44 245 ARG A N 1
ATOM 1955 C CA . ARG A 1 245 ? -39.684 0.452 57.453 1.00 96.44 245 ARG A CA 1
ATOM 1956 C C . ARG A 1 245 ? -40.591 -0.131 58.531 1.00 96.44 245 ARG A C 1
ATOM 1958 O O . ARG A 1 245 ? -40.533 0.331 59.664 1.00 96.44 245 ARG A O 1
ATOM 1965 N N . SER A 1 246 ? -41.346 -1.182 58.207 1.00 97.75 246 SER A N 1
ATOM 1966 C CA . SER A 1 246 ? -42.218 -1.866 59.170 1.00 97.75 246 SER A CA 1
ATOM 1967 C C . SER A 1 246 ? -41.438 -2.388 60.383 1.00 97.75 246 SER A C 1
ATOM 1969 O O . SER A 1 246 ? -41.880 -2.226 61.519 1.00 97.75 246 SER A O 1
ATOM 1971 N N . LEU A 1 247 ? -40.246 -2.948 60.161 1.00 96.00 247 LEU A N 1
ATOM 1972 C CA . LEU A 1 247 ? -39.370 -3.442 61.222 1.00 96.00 247 LEU A CA 1
ATOM 1973 C C . LEU A 1 247 ? -38.767 -2.298 62.058 1.00 96.00 247 LEU A C 1
ATOM 1975 O O . LEU A 1 247 ? -38.626 -2.407 63.273 1.00 96.00 247 LEU A O 1
ATOM 1979 N N . SER A 1 248 ? -38.446 -1.166 61.427 1.00 97.75 248 SER A N 1
ATOM 1980 C CA . SER A 1 248 ? -38.014 0.041 62.139 1.00 97.75 248 SER A CA 1
ATOM 1981 C C . SER A 1 248 ? -39.126 0.604 63.034 1.00 97.75 248 SER A C 1
ATOM 1983 O O . SER A 1 248 ? -38.862 0.998 64.173 1.00 97.75 248 SER A O 1
ATOM 1985 N N . ASP A 1 249 ? -40.374 0.594 62.559 1.00 97.88 249 ASP A N 1
ATOM 1986 C CA . ASP A 1 249 ? -41.533 1.061 63.322 1.00 97.88 249 ASP A CA 1
ATOM 1987 C C . ASP A 1 249 ? -41.845 0.141 64.510 1.00 97.88 249 ASP A C 1
ATOM 1989 O O . ASP A 1 249 ? -42.072 0.633 65.618 1.00 97.88 249 ASP A O 1
ATOM 1993 N N . THR A 1 250 ? -41.767 -1.184 64.342 1.00 97.25 250 THR A N 1
ATOM 1994 C CA . THR A 1 250 ? -41.944 -2.128 65.461 1.00 97.25 250 THR A CA 1
ATOM 1995 C C . THR A 1 250 ? -40.855 -1.978 66.522 1.00 97.25 250 THR A C 1
ATOM 1997 O O . THR A 1 250 ? -41.170 -1.958 67.713 1.00 97.25 250 THR A O 1
ATOM 2000 N N . ILE A 1 251 ? -39.592 -1.778 66.125 1.00 96.81 251 ILE A N 1
ATOM 2001 C CA . ILE A 1 251 ? -38.493 -1.488 67.061 1.00 96.81 251 ILE A CA 1
ATOM 2002 C C . ILE A 1 251 ? -38.751 -0.185 67.832 1.00 96.81 251 ILE A C 1
ATOM 2004 O O . ILE A 1 251 ? -38.528 -0.134 69.044 1.00 96.81 251 ILE A O 1
ATOM 2008 N N . LYS A 1 252 ? -39.245 0.872 67.171 1.00 96.88 252 LYS A N 1
ATOM 2009 C CA . LYS A 1 252 ? -39.601 2.133 67.848 1.00 96.88 252 LYS A CA 1
ATOM 2010 C C . LYS A 1 252 ? -40.740 1.948 68.848 1.00 96.88 252 LYS A C 1
ATOM 2012 O O . LYS A 1 252 ? -40.660 2.487 69.950 1.00 96.88 252 LYS A O 1
ATOM 2017 N N . MET A 1 253 ? -41.777 1.188 68.490 1.00 96.31 253 MET A N 1
ATOM 2018 C CA . MET A 1 253 ? -42.883 0.885 69.405 1.00 96.31 253 MET A CA 1
ATOM 2019 C C . MET A 1 253 ? -42.410 0.090 70.628 1.00 96.31 253 MET A C 1
ATOM 2021 O O . MET A 1 253 ? -42.823 0.403 71.743 1.00 96.31 253 MET A O 1
ATOM 2025 N N . LEU A 1 254 ? -41.510 -0.883 70.440 1.00 96.06 254 LEU A N 1
ATOM 2026 C CA . LEU A 1 254 ? -40.899 -1.645 71.535 1.00 96.06 254 LEU A CA 1
ATOM 2027 C C . LEU A 1 254 ? -40.076 -0.747 72.466 1.00 96.06 254 LEU A C 1
ATOM 2029 O O . LEU A 1 254 ? -40.308 -0.758 73.672 1.00 96.06 254 LEU A O 1
ATOM 2033 N N . LYS A 1 255 ? -39.201 0.104 71.910 1.00 96.19 255 LYS A N 1
ATOM 2034 C CA . LYS A 1 255 ? -38.412 1.064 72.701 1.00 96.19 255 LYS A CA 1
ATOM 2035 C C . LYS A 1 255 ? -39.275 2.044 73.492 1.00 96.19 255 LYS A C 1
ATOM 2037 O O . LYS A 1 255 ? -38.932 2.380 74.619 1.00 96.19 255 LYS A O 1
ATOM 2042 N N . LYS A 1 256 ? -40.382 2.525 72.913 1.00 96.50 256 LYS A N 1
ATOM 2043 C CA . LYS A 1 256 ? -41.299 3.429 73.620 1.00 96.50 256 LYS A CA 1
ATOM 2044 C C . LYS A 1 256 ? -41.965 2.728 74.808 1.00 96.50 256 LYS A C 1
ATOM 2046 O O . LYS A 1 256 ? -42.069 3.324 75.870 1.00 96.50 256 LYS A O 1
ATOM 2051 N N . LYS A 1 257 ? -42.376 1.468 74.633 1.00 95.62 257 LYS A N 1
ATOM 2052 C CA . LYS A 1 257 ? -43.032 0.676 75.680 1.00 95.62 257 LYS A CA 1
ATOM 2053 C C . LYS A 1 257 ? -42.094 0.329 76.845 1.00 95.62 257 LYS A C 1
ATOM 2055 O O . LYS A 1 257 ? -42.558 0.282 77.976 1.00 95.62 257 LYS A O 1
ATOM 2060 N N . GLU A 1 258 ? -40.801 0.113 76.588 1.00 92.56 258 GLU A N 1
ATOM 2061 C CA . GLU A 1 258 ? -39.789 -0.079 77.645 1.00 92.56 258 GLU A CA 1
ATOM 2062 C C . GLU A 1 258 ? -39.528 1.187 78.473 1.00 92.56 258 GLU A C 1
ATOM 2064 O O . GLU A 1 258 ? -39.207 1.077 79.647 1.00 92.56 258 GLU A O 1
ATOM 2069 N N . GLY A 1 259 ? -39.670 2.384 77.893 1.00 90.00 259 GLY A N 1
ATOM 2070 C CA . GLY A 1 259 ? -39.437 3.646 78.608 1.00 90.00 259 GLY A CA 1
ATOM 2071 C C . GLY A 1 259 ? -40.589 4.116 79.507 1.00 90.00 259 GLY A C 1
ATOM 2072 O O . GLY A 1 259 ? -40.421 5.101 80.219 1.00 90.00 259 GLY A O 1
ATOM 2073 N N . GLU A 1 260 ? -41.754 3.464 79.450 1.00 82.31 260 GLU A N 1
ATOM 2074 C CA . GLU A 1 260 ? -42.939 3.785 80.268 1.00 82.31 260 GLU A CA 1
ATOM 2075 C C . GLU A 1 260 ? -43.102 2.851 81.492 1.00 82.31 260 GLU A C 1
ATOM 2077 O O . GLU A 1 260 ? -44.084 2.988 82.224 1.00 82.31 260 GLU A O 1
ATOM 2082 N N . GLN A 1 261 ? -42.166 1.918 81.723 1.00 59.34 261 GLN A N 1
ATOM 2083 C CA . GLN A 1 261 ? -42.089 1.068 82.927 1.00 59.34 261 GLN A CA 1
ATOM 2084 C C . GLN A 1 261 ? -41.033 1.579 83.906 1.00 59.34 261 GLN A C 1
ATOM 2086 O O . GLN A 1 261 ? -41.295 1.469 85.125 1.00 59.34 261 GLN A O 1
#

Secondary structure (DSSP, 8-state):
----------------PPPHHHHHHHHHHTT--HHHHHHHHHHTT--HHHHHHHHHHHHHHHHS----------------PPPPS---------S-SSS-------------------------------S---------------S---HHHHHHHHHHHHHHHHHHHHHHHHHHHHHHHHHHHHHHHHHHHHHHHHHHHHHHHHHHHHHHHHHHHHHHHHHHHHHHHHHHHHHHHHHHHHHHHHHHHHHHHHHHHHTT-

Sequence (261 aa):
MVKIPFFGGKKEKQGFRLPAPERVSSLSSQGMSEIEIIKSMREEGYSPLEVDMAIKQAVKTAAAPTRPLPQQQPTRQDPFERPLPGQPFRPMEYRRQMLEEEDEFSFGDERKRGPDLPELPSINFKPPPPFGQHEREDISLRHEPKGSLNRRELEEVTEAIVQDKWRAFEKTIADLNARLSQMATRMDSMDGAISQLKGVEKNEIEEIKNSIGTYRESINEMSGKMESIEKAMKDSLTPMLQTLRSLSDTIKMLKKKEGEQ

Radius of gyration: 42.95 Å; chains: 1; bounding box: 86×79×144 Å

pLDDT: mean 79.05, std 21.75, range [39.38, 98.5]